Protein AF-A0A847QEZ5-F1 (afdb_monomer_lite)

Foldseek 3Di:
DPPPVVVVVVVVVPPPPPPPPPPVVVVVVVVVVVVVVVVVVVVVVVVVVVVVVVVVVVVVVVVVVVVVVVVVVVVVVVVVVVVVVPLDDDCVPVLNVDPQWDWDPDFDPWPDPDDFFDAPVPPPPQKDWAWDPDPVVCVSRPQWTWIKIARPPPPFTDGPNDTFGIKIFIAGPRRTTFWIWGDDPQWIWIAGPVRIIITGNDVVVVVVVVD

pLDDT: mean 77.07, std 16.19, range [42.28, 95.81]

Radius of gyration: 50.35 Å; chains: 1; bounding box: 87×37×157 Å

Structure (mmCIF, N/CA/C/O backbone):
data_AF-A0A847QEZ5-F1
#
_entry.id   AF-A0A847QEZ5-F1
#
loop_
_atom_site.group_PDB
_atom_site.id
_atom_site.type_symbol
_atom_site.label_atom_id
_atom_site.label_alt_id
_atom_site.label_comp_id
_atom_site.label_asym_id
_atom_site.label_entity_id
_atom_site.label_seq_id
_atom_site.pdbx_PDB_ins_code
_atom_site.Cartn_x
_atom_site.Cartn_y
_atom_site.Cartn_z
_atom_site.occupancy
_atom_site.B_iso_or_equiv
_atom_site.auth_seq_id
_atom_site.auth_comp_id
_atom_site.auth_asym_id
_atom_site.auth_atom_id
_atom_site.pdbx_PDB_model_num
ATOM 1 N N . MET A 1 1 ? 66.831 19.438 -134.507 1.00 51.38 1 MET A N 1
ATOM 2 C CA . MET A 1 1 ? 66.223 19.701 -133.181 1.00 51.38 1 MET A CA 1
ATOM 3 C C . MET A 1 1 ? 64.790 19.147 -133.096 1.00 51.38 1 MET A C 1
ATOM 5 O O . MET A 1 1 ? 63.845 19.908 -132.985 1.00 51.38 1 MET A O 1
ATOM 9 N N . LYS A 1 2 ? 64.599 17.820 -133.202 1.00 50.75 2 LYS A N 1
AT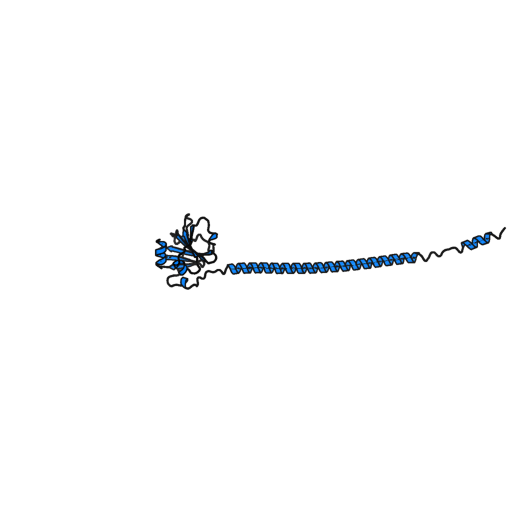OM 10 C CA . LYS A 1 2 ? 63.269 17.162 -133.100 1.00 50.75 2 LYS A CA 1
ATOM 11 C C . LYS A 1 2 ? 63.270 15.888 -132.233 1.00 50.75 2 LYS A C 1
ATOM 13 O O . LYS A 1 2 ? 62.248 15.233 -132.112 1.00 50.75 2 LYS A O 1
ATOM 18 N N . ARG A 1 3 ? 64.406 15.530 -131.614 1.00 48.72 3 ARG A N 1
ATOM 19 C CA . ARG A 1 3 ? 64.573 14.278 -130.846 1.00 48.72 3 ARG A CA 1
ATOM 20 C C . ARG A 1 3 ? 64.611 14.456 -129.321 1.00 48.72 3 ARG A C 1
ATOM 22 O O . ARG A 1 3 ? 64.691 13.467 -128.613 1.00 48.72 3 ARG A O 1
ATOM 29 N N . ILE A 1 4 ? 64.514 15.690 -128.819 1.00 54.16 4 ILE A N 1
ATOM 30 C CA . ILE A 1 4 ? 64.583 15.981 -127.372 1.00 54.16 4 ILE A CA 1
ATOM 31 C C . ILE A 1 4 ? 63.181 16.086 -126.739 1.00 54.16 4 ILE A C 1
ATOM 33 O O . ILE A 1 4 ? 63.020 15.821 -125.557 1.00 54.16 4 ILE A O 1
ATOM 37 N N . ILE A 1 5 ? 62.134 16.360 -127.525 1.00 54.72 5 ILE A N 1
ATOM 38 C CA . ILE A 1 5 ? 60.771 16.571 -126.997 1.00 54.72 5 ILE A CA 1
ATOM 39 C C . ILE A 1 5 ? 60.068 15.246 -126.623 1.00 54.72 5 ILE A C 1
ATOM 41 O O . ILE A 1 5 ? 59.198 15.233 -125.758 1.00 54.72 5 ILE A O 1
ATOM 45 N N . ILE A 1 6 ? 60.480 14.109 -127.195 1.00 54.88 6 ILE A N 1
ATOM 46 C CA . ILE A 1 6 ? 59.836 12.804 -126.939 1.00 54.88 6 ILE A CA 1
ATOM 47 C C . ILE A 1 6 ? 60.233 12.216 -125.570 1.00 54.88 6 ILE A C 1
ATOM 49 O O . ILE A 1 6 ? 59.453 11.484 -124.968 1.00 54.88 6 ILE A O 1
ATOM 53 N N . LEU A 1 7 ? 61.394 12.589 -125.018 1.00 51.81 7 LEU A N 1
ATOM 54 C CA . LEU A 1 7 ? 61.850 12.080 -123.717 1.00 51.81 7 LEU A CA 1
ATOM 55 C C . LEU A 1 7 ? 61.134 12.723 -122.516 1.00 51.81 7 LEU A C 1
ATOM 57 O O . LEU A 1 7 ? 61.033 12.087 -121.470 1.00 51.81 7 LEU A O 1
ATOM 61 N N . CYS A 1 8 ? 60.560 13.921 -122.664 1.00 52.97 8 CYS A N 1
ATOM 62 C CA . CYS A 1 8 ? 59.817 14.564 -121.574 1.00 52.97 8 CYS A CA 1
ATOM 63 C C . CYS A 1 8 ? 58.383 14.030 -121.409 1.00 52.97 8 CYS A C 1
ATOM 65 O O . CYS A 1 8 ? 57.834 14.109 -120.315 1.00 52.97 8 CYS A O 1
ATOM 67 N N . LEU A 1 9 ? 57.778 13.445 -122.451 1.00 52.88 9 LEU A N 1
ATOM 68 C CA . LEU A 1 9 ? 56.413 12.901 -122.375 1.00 52.88 9 LEU A CA 1
ATOM 69 C C . LEU A 1 9 ? 56.355 11.490 -121.766 1.00 52.88 9 LEU A C 1
ATOM 71 O O . LEU A 1 9 ? 55.371 11.150 -121.115 1.00 52.88 9 LEU A O 1
ATOM 75 N N . VAL A 1 10 ? 57.418 10.689 -121.893 1.00 53.69 10 VAL A N 1
ATOM 76 C CA . VAL A 1 10 ? 57.468 9.333 -121.305 1.00 53.69 10 VAL A CA 1
ATOM 77 C C . VAL A 1 10 ? 57.689 9.370 -119.785 1.00 53.69 10 VAL A C 1
ATOM 79 O O . VAL A 1 10 ? 57.247 8.472 -119.073 1.00 53.69 10 VAL A O 1
ATOM 82 N N . MET A 1 11 ? 58.285 10.441 -119.255 1.00 54.19 11 MET A N 1
ATOM 83 C CA . MET A 1 11 ? 58.498 10.612 -117.811 1.00 54.19 11 MET A CA 1
ATOM 84 C C . MET A 1 11 ? 57.249 11.075 -117.041 1.00 54.19 11 MET A C 1
ATOM 86 O O . MET A 1 11 ? 57.225 10.954 -115.821 1.00 54.19 11 MET A O 1
ATOM 90 N N . PHE A 1 12 ? 56.200 11.557 -117.718 1.00 48.72 12 PHE A N 1
ATOM 91 C CA . PHE A 1 12 ? 54.980 12.035 -117.047 1.00 48.72 12 PHE A CA 1
ATOM 92 C C . PHE A 1 12 ? 53.889 10.959 -116.899 1.00 48.72 12 PHE A C 1
ATOM 94 O O . PHE A 1 12 ? 52.960 11.126 -116.117 1.00 48.72 12 PHE A O 1
ATOM 101 N N . VAL A 1 13 ? 53.997 9.832 -117.613 1.00 53.44 13 VAL A N 1
ATOM 102 C CA . VAL A 1 13 ? 53.002 8.738 -117.553 1.00 53.44 13 VAL A CA 1
ATOM 103 C C . VAL A 1 13 ? 53.349 7.688 -116.483 1.00 53.44 13 VAL A C 1
ATOM 105 O O . VAL A 1 13 ? 52.488 6.915 -116.076 1.00 53.44 13 VAL A O 1
ATOM 108 N N . LEU A 1 14 ? 54.580 7.678 -115.960 1.00 50.28 14 LEU A N 1
ATOM 109 C CA . LEU A 1 14 ? 55.032 6.697 -114.957 1.00 50.28 14 LEU A CA 1
ATOM 110 C C . LEU A 1 14 ? 54.970 7.194 -113.502 1.00 50.28 14 LEU A C 1
ATOM 112 O O . LEU A 1 14 ? 55.377 6.478 -112.591 1.00 50.28 14 LEU A O 1
ATOM 116 N N . SER A 1 15 ? 54.435 8.390 -113.263 1.00 49.72 15 SER A N 1
ATOM 117 C CA . SER A 1 15 ? 54.329 9.009 -111.936 1.00 49.72 15 SER A CA 1
ATOM 118 C C . SER A 1 15 ? 52.878 9.251 -111.515 1.00 49.72 15 SER A C 1
ATOM 120 O O . SER A 1 15 ? 52.558 10.270 -110.910 1.00 49.72 15 SER A O 1
ATOM 122 N N . ILE A 1 16 ? 51.989 8.290 -111.788 1.00 50.84 16 ILE A N 1
ATOM 123 C CA . ILE A 1 16 ? 50.714 8.195 -111.069 1.00 50.84 16 ILE A CA 1
ATOM 124 C C . ILE A 1 16 ? 50.962 7.308 -109.841 1.00 50.84 16 ILE A C 1
ATOM 126 O O . ILE A 1 16 ? 50.968 6.082 -109.975 1.00 50.84 16 ILE A O 1
ATOM 130 N N . PRO A 1 17 ? 51.202 7.870 -108.640 1.00 48.47 17 PRO A N 1
ATOM 131 C CA . PRO A 1 17 ? 51.163 7.072 -107.430 1.00 48.47 17 PRO A CA 1
ATOM 132 C C . PRO A 1 17 ? 49.743 6.525 -107.278 1.00 48.47 17 PRO A C 1
ATOM 134 O O . PRO A 1 17 ? 48.759 7.262 -107.272 1.00 48.47 17 PRO A O 1
ATOM 137 N N . SER A 1 18 ? 49.637 5.208 -107.169 1.00 46.53 18 SER A N 1
ATOM 138 C CA . SER A 1 18 ? 48.415 4.498 -106.816 1.00 46.53 18 SER A CA 1
ATOM 139 C C . SER A 1 18 ? 47.942 4.925 -105.419 1.00 46.53 18 SER A C 1
ATOM 141 O O . SER A 1 18 ? 48.342 4.343 -104.408 1.00 46.53 18 SER A O 1
ATOM 143 N N . VAL A 1 19 ? 47.095 5.953 -105.352 1.00 52.25 19 VAL A N 1
ATOM 144 C CA . VAL A 1 19 ? 46.378 6.368 -104.138 1.00 52.25 19 VAL A CA 1
ATOM 145 C C . VAL A 1 19 ? 45.166 5.454 -103.955 1.00 52.25 19 VAL A C 1
ATOM 147 O O . VAL A 1 19 ? 44.047 5.825 -104.271 1.00 52.25 19 VAL A O 1
ATOM 150 N N . THR A 1 20 ? 45.376 4.225 -103.481 1.00 52.81 20 THR A N 1
ATOM 151 C CA . THR A 1 20 ? 44.266 3.348 -103.037 1.00 52.81 20 THR A CA 1
ATOM 152 C C . THR A 1 20 ? 44.607 2.481 -101.820 1.00 52.81 20 THR A C 1
ATOM 154 O O . THR A 1 20 ? 43.900 1.524 -101.518 1.00 52.81 20 THR A O 1
ATOM 157 N N . LYS A 1 21 ? 45.669 2.795 -101.062 1.00 48.72 21 LYS A N 1
ATOM 158 C CA . LYS A 1 21 ? 46.084 1.964 -99.908 1.00 48.72 21 LYS A CA 1
ATOM 159 C C . LYS A 1 21 ? 46.318 2.694 -98.582 1.00 48.72 21 LYS A C 1
ATOM 161 O O . LYS A 1 21 ? 46.847 2.084 -97.659 1.00 48.72 21 LYS A O 1
ATOM 166 N N . ALA A 1 22 ? 45.896 3.953 -98.448 1.00 47.66 22 ALA A N 1
ATOM 167 C CA . ALA A 1 22 ? 46.015 4.693 -97.184 1.00 47.66 22 ALA A CA 1
ATOM 168 C C . ALA A 1 22 ? 44.680 4.880 -96.430 1.00 47.66 22 ALA A C 1
ATOM 170 O O . ALA A 1 22 ? 44.687 4.938 -95.203 1.00 47.66 22 ALA A O 1
ATOM 171 N N . GLU A 1 23 ? 43.529 4.890 -97.113 1.00 46.91 23 GLU A N 1
ATOM 172 C CA . GLU A 1 23 ? 42.223 5.141 -96.466 1.00 46.91 23 GLU A CA 1
ATOM 173 C C . GLU A 1 23 ? 41.649 3.918 -95.729 1.00 46.91 23 GLU A C 1
ATOM 175 O O . GLU A 1 23 ? 40.927 4.065 -94.742 1.00 46.91 23 GLU A O 1
ATOM 180 N N . ASN A 1 24 ? 42.057 2.699 -96.100 1.00 50.38 24 ASN A N 1
ATOM 181 C CA . ASN A 1 24 ? 41.625 1.487 -95.395 1.00 50.38 24 ASN A CA 1
ATOM 182 C C . ASN A 1 24 ? 42.244 1.341 -93.995 1.00 50.38 24 ASN A C 1
ATOM 184 O O . ASN A 1 24 ? 41.719 0.590 -93.189 1.00 50.38 24 ASN A O 1
ATOM 188 N N . ASN A 1 25 ? 43.329 2.039 -93.650 1.00 50.59 25 ASN A N 1
ATOM 189 C CA . ASN A 1 25 ? 43.958 1.872 -92.330 1.00 50.59 25 ASN A CA 1
ATOM 190 C C . ASN A 1 25 ? 43.355 2.808 -91.259 1.00 50.59 25 ASN A C 1
ATOM 192 O O . ASN A 1 25 ? 43.382 2.509 -90.066 1.00 50.59 25 ASN A O 1
ATOM 196 N N . ILE A 1 26 ? 42.760 3.931 -91.678 1.00 53.44 26 ILE A N 1
ATOM 197 C CA . ILE A 1 26 ? 42.129 4.906 -90.772 1.00 53.44 26 ILE A CA 1
ATOM 198 C C . ILE A 1 26 ? 40.730 4.428 -90.358 1.00 53.44 26 ILE A C 1
ATOM 200 O O . ILE A 1 26 ? 40.414 4.448 -89.169 1.00 53.44 26 ILE A O 1
ATOM 204 N N . ASN A 1 27 ? 39.939 3.902 -91.300 1.00 53.62 27 ASN A N 1
ATOM 205 C CA . ASN A 1 27 ? 38.606 3.365 -91.001 1.00 53.62 27 ASN A CA 1
ATOM 206 C C . ASN A 1 27 ? 38.651 2.138 -90.072 1.00 53.62 27 ASN A C 1
ATOM 208 O O . ASN A 1 27 ? 37.830 2.033 -89.164 1.00 53.62 27 ASN A O 1
ATOM 212 N N . TYR A 1 28 ? 39.642 1.249 -90.218 1.00 55.75 28 TYR A N 1
ATOM 213 C CA . TYR A 1 28 ? 39.801 0.106 -89.306 1.00 55.75 28 TYR A CA 1
ATOM 214 C C . TYR A 1 28 ? 40.208 0.535 -87.888 1.00 55.75 28 TYR A C 1
ATOM 216 O O . TYR A 1 28 ? 39.690 -0.013 -86.917 1.00 55.75 28 TYR A O 1
ATOM 224 N N . ARG A 1 29 ? 41.075 1.549 -87.737 1.00 55.09 29 ARG A N 1
ATOM 225 C CA . ARG A 1 29 ? 41.430 2.096 -86.412 1.00 55.09 29 ARG A CA 1
ATOM 226 C C . ARG A 1 29 ? 40.263 2.818 -85.738 1.00 55.09 29 ARG A C 1
ATOM 228 O O . ARG A 1 29 ? 40.103 2.701 -84.528 1.00 55.09 29 ARG A O 1
ATOM 235 N N . GLN A 1 30 ? 39.437 3.539 -86.496 1.00 59.62 30 GLN A N 1
ATOM 236 C CA . GLN A 1 30 ? 38.246 4.196 -85.950 1.00 59.62 30 GLN A CA 1
ATOM 237 C C . GLN A 1 30 ? 37.180 3.182 -85.512 1.00 59.62 30 GLN A C 1
ATOM 239 O O . GLN A 1 30 ? 36.626 3.331 -84.424 1.00 59.62 30 GLN A O 1
ATOM 244 N N . HIS A 1 31 ? 36.952 2.116 -86.287 1.00 59.25 31 HIS A N 1
ATOM 245 C CA . HIS A 1 31 ? 36.050 1.028 -85.893 1.00 59.25 31 HIS A CA 1
ATOM 246 C C . HIS A 1 31 ? 36.551 0.244 -84.670 1.00 59.25 31 HIS A C 1
ATOM 248 O O . HIS A 1 31 ? 35.754 -0.037 -83.777 1.00 59.25 31 HIS A O 1
ATOM 254 N N . ALA A 1 32 ? 37.854 -0.052 -84.585 1.00 60.38 32 ALA A N 1
ATOM 255 C CA . ALA A 1 32 ? 38.439 -0.714 -83.416 1.00 60.38 32 ALA A CA 1
ATOM 256 C C . ALA A 1 32 ? 38.274 0.130 -82.137 1.00 60.38 32 ALA A C 1
ATOM 258 O O . ALA A 1 32 ? 37.771 -0.365 -81.134 1.00 60.38 32 ALA A O 1
ATOM 259 N N . ASN A 1 33 ? 38.564 1.435 -82.203 1.00 63.91 33 ASN A N 1
ATOM 260 C CA . ASN A 1 33 ? 38.392 2.347 -81.065 1.00 63.91 33 ASN A CA 1
ATOM 261 C C . ASN A 1 33 ? 36.921 2.506 -80.633 1.00 63.91 33 ASN A C 1
ATOM 263 O O . ASN A 1 33 ? 36.636 2.671 -79.447 1.00 63.91 33 ASN A O 1
ATOM 267 N N . LEU A 1 34 ? 35.973 2.475 -81.576 1.00 64.62 34 LEU A N 1
ATOM 268 C CA . LEU A 1 34 ? 34.538 2.512 -81.268 1.00 64.62 34 LEU A CA 1
ATOM 269 C C . LEU A 1 34 ? 34.079 1.236 -80.553 1.00 64.62 34 LEU A C 1
ATOM 271 O O . LEU A 1 34 ? 33.287 1.314 -79.615 1.00 64.62 34 LEU A O 1
ATOM 275 N N . GLN A 1 35 ? 34.598 0.080 -80.963 1.00 67.19 35 GLN A N 1
ATOM 276 C CA . GLN A 1 35 ? 34.265 -1.204 -80.356 1.00 67.19 35 GLN A CA 1
ATOM 277 C C . GLN A 1 35 ? 34.884 -1.358 -78.961 1.00 67.19 35 GLN A C 1
ATOM 279 O O . GLN A 1 35 ? 34.204 -1.806 -78.040 1.00 67.19 35 GLN A O 1
ATOM 284 N N . ASP A 1 36 ? 36.115 -0.887 -78.763 1.00 71.44 36 ASP A N 1
ATOM 285 C CA . ASP A 1 36 ? 36.757 -0.861 -77.445 1.00 71.44 36 ASP A CA 1
ATOM 286 C C . ASP A 1 36 ? 36.043 0.093 -76.476 1.00 71.44 36 ASP A C 1
ATOM 288 O O . ASP A 1 36 ? 35.804 -0.264 -75.322 1.00 71.44 36 ASP A O 1
ATOM 292 N N . ASN A 1 37 ? 35.607 1.267 -76.950 1.00 72.50 37 ASN A N 1
ATOM 293 C CA . ASN A 1 37 ? 34.795 2.193 -76.152 1.00 72.50 37 ASN A CA 1
ATOM 294 C C . ASN A 1 37 ? 33.428 1.602 -75.780 1.00 72.50 37 ASN A C 1
ATOM 296 O O . ASN A 1 37 ? 32.949 1.820 -74.666 1.00 72.50 37 ASN A O 1
ATOM 300 N N . TYR A 1 38 ? 32.802 0.846 -76.686 1.00 73.31 38 TYR A N 1
ATOM 301 C CA . TYR A 1 38 ? 31.548 0.149 -76.405 1.00 73.31 38 TYR A CA 1
ATOM 302 C C . TYR A 1 38 ? 31.737 -0.938 -75.338 1.00 73.31 38 TYR A C 1
ATOM 304 O O . TYR A 1 38 ? 30.991 -0.977 -74.360 1.00 73.31 38 TYR A O 1
ATOM 312 N N . ASN A 1 39 ? 32.791 -1.747 -75.464 1.00 76.69 39 ASN A N 1
ATOM 313 C CA . ASN A 1 39 ? 33.126 -2.792 -74.498 1.00 76.69 39 ASN A CA 1
ATOM 314 C C . ASN A 1 39 ? 33.456 -2.210 -73.110 1.00 76.69 39 ASN A C 1
ATOM 316 O O . ASN A 1 39 ? 33.010 -2.749 -72.095 1.00 76.69 39 ASN A O 1
ATOM 320 N N . LEU A 1 40 ? 34.181 -1.083 -73.044 1.00 76.38 40 LEU A N 1
ATOM 321 C CA . LEU A 1 40 ? 34.438 -0.374 -71.783 1.00 76.38 40 LEU A CA 1
ATOM 322 C C . LEU A 1 40 ? 33.144 0.153 -71.148 1.00 76.38 40 LEU A C 1
ATOM 324 O O . LEU A 1 40 ? 32.967 0.063 -69.932 1.00 76.38 40 LEU A O 1
ATOM 328 N N . ALA A 1 41 ? 32.234 0.701 -71.958 1.00 75.12 41 ALA A N 1
ATOM 329 C CA . ALA A 1 41 ? 30.958 1.219 -71.476 1.00 75.12 41 ALA A CA 1
ATOM 330 C C . ALA A 1 41 ? 30.048 0.101 -70.936 1.00 75.12 41 ALA A C 1
ATOM 332 O O . ALA A 1 41 ? 29.386 0.293 -69.914 1.00 75.12 41 ALA A O 1
ATOM 333 N N . GLU A 1 42 ? 30.034 -1.075 -71.571 1.00 77.56 42 GLU A N 1
ATOM 334 C CA . GLU A 1 42 ? 29.310 -2.245 -71.059 1.00 77.56 42 GLU A CA 1
ATOM 335 C C . GLU A 1 42 ? 29.913 -2.782 -69.758 1.00 77.56 42 GLU A C 1
ATOM 337 O O . GLU A 1 42 ? 29.173 -3.068 -68.814 1.00 77.56 42 GLU A O 1
ATOM 342 N N . GLN A 1 43 ? 31.244 -2.854 -69.655 1.00 78.62 43 GLN A N 1
ATOM 343 C CA . GLN A 1 43 ? 31.911 -3.254 -68.413 1.00 78.62 43 GLN A CA 1
ATOM 344 C C . GLN A 1 43 ? 31.605 -2.284 -67.264 1.00 78.62 43 GLN A C 1
ATOM 346 O O . GLN A 1 43 ? 31.268 -2.725 -66.163 1.00 78.62 43 GLN A O 1
ATOM 351 N N . ALA A 1 44 ? 31.640 -0.974 -67.526 1.00 80.56 44 ALA A N 1
ATOM 352 C CA . ALA A 1 44 ? 31.301 0.048 -66.538 1.00 80.56 44 ALA A CA 1
ATOM 353 C C . ALA A 1 44 ? 29.838 -0.058 -66.071 1.00 80.56 44 ALA A C 1
ATOM 355 O O . ALA A 1 44 ? 29.567 0.035 -64.872 1.00 80.56 44 ALA A O 1
ATOM 356 N N . ARG A 1 45 ? 28.894 -0.320 -66.988 1.00 82.06 45 ARG A N 1
ATOM 357 C CA . ARG A 1 45 ? 27.481 -0.556 -66.641 1.00 82.06 45 ARG A CA 1
ATOM 358 C C . ARG A 1 45 ? 27.300 -1.816 -65.802 1.00 82.06 45 ARG A C 1
ATOM 360 O O . ARG A 1 45 ? 26.625 -1.762 -64.778 1.00 82.06 45 ARG A O 1
ATOM 367 N N . GLY A 1 46 ? 27.944 -2.920 -66.180 1.00 85.25 46 GLY A N 1
ATOM 368 C CA . GLY A 1 46 ? 27.886 -4.168 -65.419 1.00 85.25 46 GLY A CA 1
ATOM 369 C C . GLY A 1 46 ? 28.455 -4.023 -64.005 1.00 85.25 46 GLY A C 1
ATOM 370 O O . GLY A 1 46 ? 27.922 -4.595 -63.054 1.00 85.25 46 GLY A O 1
ATOM 371 N N . GLN A 1 47 ? 29.507 -3.220 -63.837 1.00 82.94 47 GLN A N 1
ATOM 372 C CA . GLN A 1 47 ? 30.078 -2.922 -62.525 1.00 82.94 47 GLN A CA 1
ATOM 373 C C . GLN A 1 47 ? 29.150 -2.027 -61.691 1.00 82.94 47 GLN A C 1
ATOM 375 O O . GLN A 1 47 ? 28.892 -2.328 -60.527 1.00 82.94 47 GLN A O 1
ATOM 380 N N . GLN A 1 48 ? 28.550 -1.007 -62.306 1.00 85.56 48 GLN A N 1
ATOM 381 C CA . GLN A 1 48 ? 27.574 -0.134 -61.652 1.00 85.56 48 GLN A CA 1
ATOM 382 C C . GLN A 1 48 ? 26.308 -0.889 -61.206 1.00 85.56 48 GLN A C 1
ATOM 384 O O . GLN A 1 48 ? 25.770 -0.620 -60.129 1.00 85.56 48 GLN A O 1
ATOM 389 N N . GLU A 1 49 ? 25.833 -1.855 -61.995 1.00 85.94 49 GLU A N 1
ATOM 390 C CA . GLU A 1 49 ? 24.702 -2.710 -61.619 1.00 85.94 49 GLU A CA 1
ATOM 391 C C . GLU A 1 49 ? 25.035 -3.629 -60.441 1.00 85.94 49 GLU A C 1
ATOM 393 O O . GLU A 1 49 ? 24.218 -3.772 -59.528 1.00 85.94 49 GLU A O 1
ATOM 398 N N . ARG A 1 50 ? 26.242 -4.209 -60.410 1.00 84.81 50 ARG A N 1
ATOM 399 C CA . ARG A 1 50 ? 26.707 -5.023 -59.273 1.00 84.81 50 ARG A CA 1
ATOM 400 C C . ARG A 1 50 ? 26.799 -4.197 -57.994 1.00 84.81 50 ARG A C 1
ATOM 402 O O . ARG A 1 50 ? 26.294 -4.632 -56.959 1.00 84.81 50 ARG A O 1
ATOM 409 N N . ASP A 1 51 ? 27.347 -2.988 -58.078 1.00 86.50 51 ASP A N 1
ATOM 410 C CA . ASP A 1 51 ? 27.441 -2.072 -56.939 1.00 86.50 51 ASP A CA 1
ATOM 411 C C . ASP A 1 51 ? 26.054 -1.670 -56.424 1.00 86.50 51 ASP A C 1
ATOM 413 O O . ASP A 1 51 ? 25.817 -1.619 -55.213 1.00 86.50 51 ASP A O 1
ATOM 417 N N . LYS A 1 52 ? 25.099 -1.433 -57.333 1.00 89.56 52 LYS A N 1
ATOM 418 C CA . LYS A 1 52 ? 23.708 -1.140 -56.971 1.00 89.56 52 LYS A CA 1
ATOM 419 C C . LYS A 1 52 ? 23.055 -2.324 -56.253 1.00 89.56 52 LYS A C 1
ATOM 421 O O . LYS A 1 52 ? 22.472 -2.136 -55.185 1.00 89.56 52 LYS A O 1
ATOM 426 N N . GLN A 1 53 ? 23.211 -3.541 -56.774 1.00 89.44 53 GLN A N 1
ATOM 427 C CA . GLN A 1 53 ? 22.676 -4.748 -56.137 1.00 89.44 53 GLN A CA 1
ATOM 428 C C . GLN A 1 53 ? 23.298 -5.004 -54.758 1.00 89.44 53 GLN A C 1
ATOM 430 O O . GLN A 1 53 ? 22.603 -5.433 -53.834 1.00 89.44 53 GLN A O 1
ATOM 435 N N . GLN A 1 54 ? 24.594 -4.731 -54.591 1.00 88.06 54 GLN A N 1
ATOM 436 C CA . GLN A 1 54 ? 25.269 -4.881 -53.305 1.00 88.06 54 GLN A CA 1
ATOM 437 C C . GLN A 1 54 ? 24.744 -3.872 -52.276 1.00 88.06 54 GLN A C 1
ATOM 439 O O . GLN A 1 54 ? 24.452 -4.257 -51.142 1.00 88.06 54 GLN A O 1
ATOM 444 N N . ARG A 1 55 ? 24.536 -2.610 -52.674 1.00 86.25 55 ARG A N 1
ATOM 445 C CA . ARG A 1 55 ? 23.932 -1.582 -51.807 1.00 86.25 55 ARG A CA 1
ATOM 446 C C . ARG A 1 55 ? 22.508 -1.945 -51.386 1.00 86.25 55 ARG A C 1
ATOM 448 O O . ARG A 1 55 ? 22.183 -1.844 -50.209 1.00 86.25 55 ARG A O 1
ATOM 455 N N . GLU A 1 56 ? 21.685 -2.439 -52.308 1.00 88.75 56 GLU A N 1
ATOM 456 C CA . GLU A 1 56 ? 20.311 -2.869 -52.004 1.00 88.75 56 GLU A CA 1
ATOM 457 C C . GLU A 1 56 ? 20.248 -4.079 -51.057 1.00 88.75 56 GLU A C 1
ATOM 459 O O . GLU A 1 56 ? 19.285 -4.228 -50.301 1.00 88.75 56 GLU A O 1
ATOM 464 N N . ARG A 1 57 ? 21.252 -4.967 -51.079 1.00 89.19 57 ARG A N 1
ATOM 465 C CA . ARG A 1 57 ? 21.355 -6.066 -50.103 1.00 89.19 57 ARG A CA 1
ATOM 466 C C . ARG A 1 57 ? 21.693 -5.544 -48.708 1.00 89.19 57 ARG A C 1
ATOM 468 O O . ARG A 1 57 ? 20.997 -5.888 -47.761 1.00 89.19 57 ARG A O 1
ATOM 475 N N . VAL A 1 58 ? 22.697 -4.673 -48.599 1.00 89.62 58 VAL A N 1
ATOM 476 C CA . VAL A 1 58 ? 23.109 -4.083 -47.313 1.00 89.62 58 VAL A CA 1
ATOM 477 C C . VAL A 1 58 ? 21.973 -3.275 -46.682 1.00 89.62 58 VAL A C 1
ATOM 479 O O . VAL A 1 58 ? 21.738 -3.380 -45.479 1.00 89.62 58 VAL A O 1
ATOM 482 N N . GLU A 1 59 ? 21.231 -2.514 -47.487 1.00 88.06 59 GLU A N 1
ATOM 483 C CA . GLU A 1 59 ? 20.112 -1.709 -46.994 1.00 88.06 59 GLU A CA 1
ATOM 484 C C . GLU A 1 59 ? 18.961 -2.583 -46.471 1.00 88.06 59 GLU A C 1
ATOM 486 O O . GLU A 1 59 ? 18.400 -2.305 -45.410 1.00 88.06 59 GLU A O 1
ATOM 491 N N . ARG A 1 60 ? 18.645 -3.690 -47.160 1.00 85.81 60 ARG A N 1
ATOM 492 C CA . ARG A 1 60 ? 17.641 -4.656 -46.683 1.00 85.81 60 ARG A CA 1
ATOM 493 C C . ARG A 1 60 ? 18.050 -5.312 -45.369 1.00 85.81 60 ARG A C 1
ATOM 495 O O . ARG A 1 60 ? 17.233 -5.376 -44.451 1.00 85.81 60 ARG A O 1
ATOM 502 N N . ASP A 1 61 ? 19.307 -5.733 -45.251 1.00 86.31 61 ASP A N 1
ATOM 503 C CA . ASP A 1 61 ? 19.82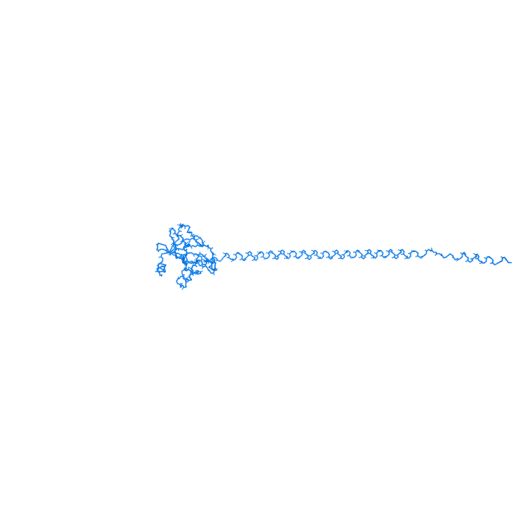3 -6.338 -44.020 1.00 86.31 61 ASP A CA 1
ATOM 504 C C . ASP A 1 61 ? 19.786 -5.347 -42.849 1.00 86.31 61 ASP A C 1
ATOM 506 O O . ASP A 1 61 ? 19.440 -5.717 -41.723 1.00 86.31 61 ASP A O 1
ATOM 510 N N . LYS A 1 62 ? 20.091 -4.070 -43.109 1.00 90.31 62 LYS A N 1
ATOM 511 C CA . LYS A 1 62 ? 19.997 -3.002 -42.109 1.00 90.31 62 LYS A CA 1
ATOM 512 C C . LYS A 1 62 ? 18.556 -2.799 -41.638 1.00 90.31 62 LYS A C 1
ATOM 514 O O . LYS A 1 62 ? 18.309 -2.825 -40.434 1.00 90.31 62 LYS A O 1
ATOM 519 N N . GLN A 1 63 ? 17.600 -2.686 -42.561 1.00 88.19 63 GLN A N 1
ATOM 520 C CA . GLN A 1 63 ? 16.183 -2.527 -42.215 1.00 88.19 63 GLN A CA 1
ATOM 521 C C . GLN A 1 63 ? 15.636 -3.726 -41.433 1.00 88.19 63 GLN A C 1
ATOM 523 O O . GLN A 1 63 ? 14.834 -3.559 -40.513 1.00 88.19 63 GLN A O 1
ATOM 528 N N . GLN A 1 64 ? 16.073 -4.942 -41.766 1.00 85.44 64 GLN A N 1
ATOM 529 C CA . GLN A 1 64 ? 15.663 -6.137 -41.036 1.00 85.44 64 GLN A CA 1
ATOM 530 C C . GLN A 1 64 ? 16.234 -6.158 -39.612 1.00 85.44 64 GLN A C 1
ATOM 532 O O . GLN A 1 64 ? 15.507 -6.489 -38.674 1.00 85.44 64 GLN A O 1
ATOM 537 N N . ARG A 1 65 ? 17.497 -5.751 -39.421 1.00 84.56 65 ARG A N 1
ATOM 538 C CA . ARG A 1 65 ? 18.094 -5.608 -38.083 1.00 84.56 65 ARG A CA 1
ATOM 539 C C . ARG A 1 65 ? 17.371 -4.560 -37.242 1.00 84.56 65 ARG A C 1
ATOM 541 O O . ARG A 1 65 ? 17.046 -4.851 -36.096 1.00 84.56 65 ARG A O 1
ATOM 548 N N . GLU A 1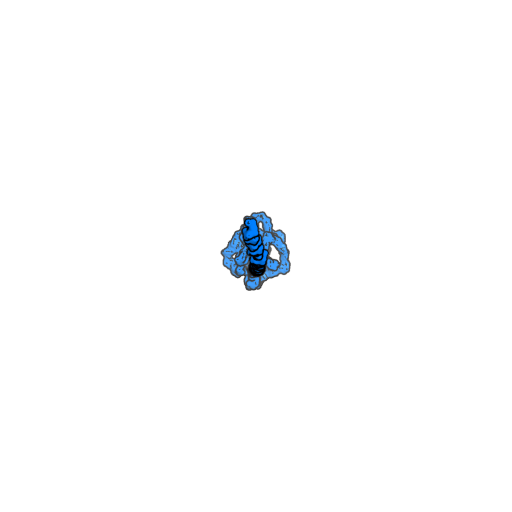 66 ? 17.052 -3.402 -37.816 1.00 84.94 66 GLU A N 1
ATOM 549 C CA . GLU A 1 66 ? 16.326 -2.335 -37.114 1.00 84.94 66 GLU A CA 1
ATOM 550 C C . GLU A 1 66 ? 14.920 -2.773 -36.674 1.00 84.94 66 GLU A C 1
ATOM 552 O O . GLU A 1 66 ? 14.495 -2.438 -35.568 1.00 84.94 66 GLU A O 1
ATOM 557 N N . ARG A 1 67 ? 14.205 -3.564 -37.490 1.00 78.31 67 ARG A N 1
ATOM 558 C CA . ARG A 1 67 ? 12.908 -4.145 -37.093 1.00 78.31 67 ARG A CA 1
ATOM 559 C C . ARG A 1 67 ? 13.052 -5.099 -35.910 1.00 78.31 67 ARG A C 1
ATOM 561 O O . ARG A 1 67 ? 12.360 -4.936 -34.915 1.00 78.31 67 ARG A O 1
ATOM 568 N N . VAL A 1 68 ? 13.998 -6.039 -35.979 1.00 83.31 68 VAL A N 1
ATOM 569 C CA . VAL A 1 68 ? 14.237 -7.006 -34.892 1.00 83.31 68 VAL A CA 1
ATOM 570 C C . VAL A 1 68 ? 14.675 -6.307 -33.601 1.00 83.31 68 VAL A C 1
ATOM 572 O O . VAL A 1 68 ? 14.315 -6.733 -32.505 1.00 83.31 68 VAL A O 1
ATOM 575 N N . GLU A 1 69 ? 15.461 -5.237 -33.706 1.00 75.81 69 GLU A N 1
ATOM 576 C CA . GLU A 1 69 ? 15.911 -4.462 -32.551 1.00 75.81 69 GLU A CA 1
ATOM 577 C C . GLU A 1 69 ? 14.778 -3.638 -31.927 1.00 75.81 69 GLU A C 1
ATOM 579 O O . GLU A 1 69 ? 14.669 -3.598 -30.699 1.00 75.81 69 GLU A O 1
ATOM 584 N N . ARG A 1 70 ? 13.880 -3.076 -32.749 1.00 74.38 70 ARG A N 1
ATOM 585 C CA . ARG A 1 70 ? 12.643 -2.431 -32.287 1.00 74.38 70 ARG A CA 1
ATOM 586 C C . ARG A 1 70 ? 11.739 -3.420 -31.553 1.00 74.38 70 ARG A C 1
ATOM 588 O O . ARG A 1 70 ? 11.363 -3.144 -30.417 1.00 74.38 70 ARG A O 1
ATOM 595 N N . ASP A 1 71 ? 11.496 -4.593 -32.134 1.00 70.75 71 ASP A N 1
ATOM 596 C CA . ASP A 1 71 ? 10.663 -5.636 -31.522 1.00 70.75 71 ASP A CA 1
ATOM 597 C C . ASP A 1 71 ? 11.264 -6.123 -30.188 1.00 70.75 71 ASP A C 1
ATOM 599 O O . ASP A 1 71 ? 10.555 -6.316 -29.197 1.00 70.75 71 ASP A O 1
ATOM 603 N N . ARG A 1 72 ? 12.599 -6.257 -30.111 1.00 69.69 72 ARG A N 1
ATOM 604 C CA . ARG A 1 72 ? 13.305 -6.575 -28.856 1.00 69.69 72 ARG A CA 1
ATOM 605 C C . ARG A 1 72 ? 13.170 -5.471 -27.812 1.00 69.69 72 ARG A C 1
ATOM 607 O O . ARG A 1 72 ? 13.048 -5.780 -26.625 1.00 69.69 72 ARG A O 1
ATOM 614 N N . HIS A 1 73 ? 13.231 -4.205 -28.217 1.00 64.31 73 HIS A N 1
ATOM 615 C CA . HIS A 1 73 ? 13.023 -3.081 -27.308 1.00 64.31 73 HIS A CA 1
ATOM 616 C C . HIS A 1 73 ? 11.586 -3.063 -26.775 1.00 64.31 73 HIS A C 1
ATOM 618 O O . HIS A 1 73 ? 11.395 -2.959 -25.563 1.00 64.31 73 HIS A O 1
ATOM 624 N N . GLU A 1 74 ? 10.588 -3.250 -27.638 1.00 59.47 74 GLU A N 1
ATOM 625 C CA . GLU A 1 74 ? 9.174 -3.296 -27.251 1.00 59.47 74 GLU A CA 1
ATOM 626 C C . GLU A 1 74 ? 8.873 -4.462 -26.296 1.00 59.47 74 GLU A C 1
ATOM 628 O O . GLU A 1 74 ? 8.263 -4.243 -25.244 1.00 59.47 74 GLU A O 1
ATOM 633 N N . GLN A 1 75 ? 9.399 -5.663 -26.573 1.00 56.34 75 GLN A N 1
ATOM 634 C CA . GLN A 1 75 ? 9.286 -6.811 -25.663 1.00 56.34 75 GLN A CA 1
ATOM 635 C C . GLN A 1 75 ? 9.933 -6.547 -24.300 1.00 56.34 75 GLN A C 1
ATOM 637 O O . GLN A 1 75 ? 9.342 -6.863 -23.269 1.00 56.34 75 GLN A O 1
ATOM 642 N N . ARG A 1 76 ? 11.124 -5.934 -24.257 1.00 54.62 76 ARG A N 1
ATOM 643 C CA . ARG A 1 76 ? 11.788 -5.578 -22.988 1.00 54.62 76 ARG A CA 1
ATOM 644 C C . ARG A 1 76 ? 11.004 -4.541 -22.188 1.00 54.62 76 ARG A C 1
ATOM 646 O O . ARG A 1 76 ? 11.014 -4.595 -20.958 1.00 54.62 76 ARG A O 1
ATOM 653 N N . HIS A 1 77 ? 10.335 -3.609 -22.863 1.00 48.72 77 HIS A N 1
ATOM 654 C CA . HIS A 1 77 ? 9.458 -2.646 -22.208 1.00 48.72 77 HIS A CA 1
ATOM 655 C C . HIS A 1 77 ? 8.206 -3.319 -21.639 1.00 48.72 77 HIS A C 1
ATOM 657 O O . HIS A 1 77 ? 7.889 -3.068 -20.480 1.00 48.72 77 HIS A O 1
ATOM 663 N N . HIS A 1 78 ? 7.564 -4.231 -22.374 1.00 45.84 78 HIS A N 1
ATOM 664 C CA . HIS A 1 78 ? 6.387 -4.956 -21.878 1.00 45.84 78 HIS A CA 1
ATOM 665 C C . HIS A 1 78 ? 6.734 -5.854 -20.680 1.00 45.84 78 HIS A C 1
ATOM 667 O O . HIS A 1 78 ? 6.092 -5.774 -19.637 1.00 45.84 78 HIS A O 1
ATOM 673 N N . GLN A 1 79 ? 7.853 -6.582 -20.738 1.00 46.81 79 GLN A N 1
ATOM 674 C CA . GLN A 1 79 ? 8.290 -7.451 -19.636 1.00 46.81 79 GLN A CA 1
ATOM 675 C C . GLN A 1 79 ? 8.658 -6.690 -18.347 1.00 46.81 79 GLN A C 1
ATOM 677 O O . GLN A 1 79 ? 8.596 -7.251 -17.252 1.00 46.81 79 GLN A O 1
ATOM 682 N N . ARG A 1 80 ? 9.053 -5.412 -18.453 1.00 45.41 80 ARG A N 1
ATOM 683 C CA . ARG A 1 80 ? 9.296 -4.532 -17.294 1.00 45.41 80 ARG A CA 1
ATOM 684 C C . ARG A 1 80 ? 8.017 -3.939 -16.708 1.00 45.41 80 ARG A C 1
ATOM 686 O O . ARG A 1 80 ? 8.026 -3.596 -15.528 1.00 45.41 80 ARG A O 1
ATOM 693 N N . VAL A 1 81 ? 6.970 -3.775 -17.512 1.00 46.53 81 VAL A N 1
ATOM 694 C CA . VAL A 1 81 ? 5.681 -3.242 -17.053 1.00 46.53 81 VAL A CA 1
ATOM 695 C C . VAL A 1 81 ? 4.889 -4.333 -16.335 1.00 46.53 81 VAL A C 1
ATOM 697 O O . VAL A 1 81 ? 4.376 -4.069 -15.252 1.00 46.53 81 VAL A O 1
ATOM 700 N N . ASP A 1 82 ? 4.908 -5.569 -16.839 1.00 42.31 82 ASP A N 1
ATOM 701 C CA . ASP A 1 82 ? 4.177 -6.677 -16.209 1.00 42.31 82 ASP A CA 1
ATOM 702 C C . ASP A 1 82 ? 4.811 -7.111 -14.876 1.00 42.31 82 ASP A C 1
ATOM 704 O O . ASP A 1 82 ? 4.119 -7.231 -13.870 1.00 42.31 82 ASP A O 1
ATOM 708 N N . ARG A 1 83 ? 6.149 -7.181 -14.785 1.00 42.28 83 ARG A N 1
ATOM 709 C CA . ARG A 1 83 ? 6.842 -7.491 -13.514 1.00 42.28 83 ARG A CA 1
ATOM 710 C C . ARG A 1 83 ? 6.700 -6.427 -12.420 1.00 42.28 83 ARG A C 1
ATOM 712 O O . ARG A 1 83 ? 7.075 -6.691 -11.283 1.00 42.28 83 ARG A O 1
ATOM 719 N N . ARG A 1 84 ? 6.222 -5.220 -12.743 1.00 46.78 84 ARG A N 1
ATOM 720 C CA . ARG A 1 84 ? 5.935 -4.179 -11.741 1.00 46.78 84 ARG A CA 1
ATOM 721 C C . ARG A 1 84 ? 4.540 -4.304 -11.136 1.00 46.78 84 ARG A C 1
ATOM 723 O O . ARG A 1 84 ? 4.285 -3.639 -10.144 1.00 46.78 84 ARG A O 1
ATOM 730 N N . ARG A 1 85 ? 3.656 -5.123 -11.712 1.00 48.00 85 ARG A N 1
ATOM 731 C CA . ARG A 1 85 ? 2.283 -5.293 -11.222 1.00 48.00 85 ARG A CA 1
ATOM 732 C C . ARG A 1 85 ? 2.111 -6.485 -10.283 1.00 48.00 85 ARG A C 1
ATOM 734 O O . ARG A 1 85 ? 1.151 -6.512 -9.530 1.00 48.00 85 ARG A O 1
ATOM 741 N N . ASP A 1 86 ? 3.077 -7.401 -10.269 1.00 46.28 86 ASP A N 1
ATOM 742 C CA . ASP A 1 86 ? 3.076 -8.585 -9.400 1.00 46.28 86 ASP A CA 1
ATOM 743 C C . ASP A 1 86 ? 3.688 -8.324 -8.009 1.00 46.28 86 ASP A C 1
ATOM 745 O O . ASP A 1 86 ? 3.898 -9.255 -7.237 1.00 46.28 86 ASP A O 1
ATOM 749 N N . GLY A 1 87 ? 3.951 -7.059 -7.654 1.00 50.00 87 GLY A N 1
ATOM 750 C CA . GLY A 1 87 ? 4.368 -6.627 -6.313 1.00 50.00 87 GLY A CA 1
ATOM 751 C C . GLY A 1 87 ? 3.236 -6.659 -5.280 1.00 50.00 87 GLY A C 1
ATOM 752 O O . GLY A 1 87 ? 3.176 -5.800 -4.403 1.00 50.00 87 GLY A O 1
ATOM 753 N N . HIS A 1 88 ? 2.315 -7.615 -5.416 1.00 59.84 88 HIS A N 1
ATOM 754 C CA . HIS A 1 88 ? 1.214 -7.823 -4.492 1.00 59.84 88 HIS A CA 1
ATOM 755 C C . HIS A 1 88 ? 1.790 -8.205 -3.125 1.00 59.84 88 HIS A C 1
ATOM 757 O O . HIS A 1 88 ? 2.376 -9.270 -2.941 1.00 59.84 88 HIS A O 1
ATOM 763 N N . HIS A 1 89 ? 1.623 -7.312 -2.157 1.00 73.00 89 HIS A N 1
ATOM 764 C CA . HIS A 1 89 ? 1.591 -7.653 -0.740 1.00 73.00 89 HIS A CA 1
ATOM 765 C C . HIS A 1 89 ? 0.711 -8.889 -0.539 1.00 73.00 89 HIS A C 1
ATOM 767 O O . HIS A 1 89 ? -0.385 -9.007 -1.091 1.00 73.00 89 HIS A O 1
ATOM 773 N N . ASP A 1 90 ? 1.218 -9.837 0.240 1.00 82.38 90 ASP A N 1
ATOM 774 C CA . ASP A 1 90 ? 0.569 -11.128 0.394 1.00 82.38 90 ASP A CA 1
ATOM 775 C C . ASP A 1 90 ? -0.487 -11.092 1.508 1.00 82.38 90 ASP A C 1
ATOM 777 O O . ASP A 1 90 ? -0.214 -11.366 2.680 1.00 82.38 90 ASP A O 1
ATOM 781 N N . TRP A 1 91 ? -1.731 -10.797 1.129 1.00 87.94 91 TRP A N 1
ATOM 782 C CA . TRP A 1 91 ? -2.878 -10.902 2.034 1.00 87.94 91 TRP A CA 1
ATOM 783 C C . TRP A 1 91 ? -3.182 -12.338 2.488 1.00 87.94 91 TRP A C 1
ATOM 785 O O . TRP A 1 91 ? -3.968 -12.520 3.420 1.00 87.94 91 TRP A O 1
ATOM 795 N N . SER A 1 92 ? -2.578 -13.364 1.876 1.00 86.31 92 SER A N 1
ATOM 796 C CA . SER A 1 92 ? -2.766 -14.760 2.285 1.00 86.31 92 SER A CA 1
ATOM 797 C C . SER A 1 92 ? -1.994 -15.123 3.559 1.00 86.31 92 SER A C 1
ATOM 799 O O . SER A 1 92 ? -2.259 -16.175 4.153 1.00 86.31 92 SER A O 1
ATOM 801 N N . HIS A 1 93 ? -1.106 -14.240 4.041 1.00 86.00 93 HIS A N 1
ATOM 802 C CA . HIS A 1 93 ? -0.333 -14.486 5.252 1.00 86.00 93 HIS A CA 1
ATOM 803 C C . HIS A 1 93 ? -1.254 -14.850 6.442 1.00 86.00 93 HIS A C 1
ATOM 805 O O . HIS A 1 93 ? -2.212 -14.125 6.735 1.00 86.00 93 HIS A O 1
ATOM 811 N N . PRO A 1 94 ? -0.971 -15.928 7.208 1.00 86.62 94 PRO A N 1
ATOM 812 C CA . PRO A 1 94 ? -1.869 -16.422 8.260 1.00 86.62 94 PRO A CA 1
ATOM 813 C C . PRO A 1 94 ? -2.245 -15.392 9.336 1.00 86.62 94 PRO A C 1
ATOM 815 O O . PRO A 1 94 ? -3.307 -15.496 9.946 1.00 86.62 94 PRO A O 1
ATOM 818 N N . LYS A 1 95 ? -1.393 -14.384 9.567 1.00 85.94 95 LYS A N 1
ATOM 819 C CA . LYS A 1 95 ? -1.658 -13.262 10.492 1.00 85.94 95 LYS A CA 1
ATOM 820 C C . LYS A 1 95 ? -2.866 -12.408 10.078 1.00 85.94 95 LYS A C 1
ATOM 822 O O . LYS A 1 95 ? -3.551 -11.890 10.957 1.00 85.94 95 LYS A O 1
ATOM 827 N N . TYR A 1 96 ? -3.163 -12.313 8.783 1.00 84.19 96 TYR A N 1
ATOM 828 C CA . TYR A 1 96 ? -4.328 -11.588 8.263 1.00 84.19 96 TYR A CA 1
ATOM 829 C C . TYR A 1 96 ? -5.612 -12.420 8.293 1.00 84.19 96 TYR A C 1
ATOM 831 O O . TYR A 1 96 ? -6.705 -11.867 8.316 1.00 84.19 96 TYR A O 1
ATOM 839 N N . ASN A 1 97 ? -5.485 -13.745 8.381 1.00 80.38 97 ASN A N 1
ATOM 840 C CA . ASN A 1 97 ? -6.602 -14.694 8.392 1.00 80.38 97 ASN A CA 1
ATOM 841 C C . ASN A 1 97 ? -6.966 -15.182 9.808 1.00 80.38 97 ASN A C 1
ATOM 843 O O . ASN A 1 97 ? -7.616 -16.214 9.984 1.00 80.38 97 ASN A O 1
ATOM 847 N N . GLN A 1 98 ? -6.515 -14.476 10.849 1.00 79.38 98 GLN A N 1
ATOM 848 C CA . GLN A 1 98 ? -6.790 -14.849 12.237 1.00 79.38 98 GLN A CA 1
ATOM 849 C C . GLN A 1 98 ? -8.249 -14.600 12.632 1.00 79.38 98 GLN A C 1
ATOM 851 O O . GLN A 1 98 ? -8.880 -13.664 12.160 1.00 79.38 98 GLN A O 1
ATOM 856 N N . LYS A 1 99 ? -8.746 -15.366 13.616 1.00 76.69 99 LYS A N 1
ATOM 857 C CA . LYS A 1 99 ? -10.119 -15.269 14.162 1.00 76.69 99 LYS A CA 1
ATOM 858 C C . LYS A 1 99 ? -10.518 -13.877 14.678 1.00 76.69 99 LYS A C 1
ATOM 860 O O . LYS A 1 99 ? -11.703 -13.625 14.884 1.00 76.69 99 LYS A O 1
ATOM 865 N N . HIS A 1 100 ? -9.544 -13.010 14.946 1.00 82.81 100 HIS A N 1
ATOM 866 C CA . HIS A 1 100 ? -9.780 -11.645 15.414 1.00 82.81 100 HIS A CA 1
ATOM 867 C C . HIS A 1 100 ? -10.154 -10.684 14.284 1.00 82.81 100 HIS A C 1
ATOM 869 O O . HIS A 1 100 ? -10.746 -9.650 14.572 1.00 82.81 100 HIS A O 1
ATOM 875 N N . TRP A 1 101 ? -9.858 -11.041 13.032 1.00 89.94 101 TRP A N 1
ATOM 876 C CA . TRP A 1 101 ? -10.283 -10.308 11.848 1.00 89.94 101 TRP A CA 1
ATOM 877 C C . TRP A 1 101 ? -11.628 -10.842 11.377 1.00 89.94 101 TRP A C 1
ATOM 879 O O . TRP A 1 101 ? -11.749 -11.995 10.960 1.00 89.94 101 TRP A O 1
ATOM 889 N N . ARG A 1 102 ? -12.656 -10.004 11.465 1.00 91.69 102 ARG A N 1
ATOM 890 C CA . ARG A 1 102 ? -14.003 -10.339 11.007 1.00 91.69 102 ARG A CA 1
ATOM 891 C C . ARG A 1 102 ? -14.279 -9.599 9.706 1.00 91.69 102 ARG A C 1
ATOM 893 O O . ARG A 1 102 ? -14.203 -8.372 9.719 1.00 91.69 102 ARG A O 1
ATOM 900 N N . PRO A 1 103 ? -14.564 -10.298 8.596 1.00 90.88 103 PRO A N 1
ATOM 901 C CA . PRO A 1 103 ? -14.927 -9.626 7.359 1.00 90.88 103 PRO A CA 1
ATOM 902 C C . PRO A 1 103 ? -16.256 -8.888 7.546 1.00 90.88 103 PRO A C 1
ATOM 904 O O . PRO A 1 103 ? -17.192 -9.418 8.147 1.00 90.88 103 PRO A O 1
ATOM 907 N N . VAL A 1 104 ? -16.340 -7.675 7.013 1.00 88.31 104 VAL A N 1
ATOM 908 C CA . VAL A 1 104 ? -17.566 -6.874 7.005 1.00 88.31 104 VAL A CA 1
ATOM 909 C C . VAL A 1 104 ? -18.234 -7.061 5.644 1.00 88.31 104 VAL A C 1
ATOM 911 O O . VAL A 1 104 ? -17.742 -6.565 4.636 1.00 88.31 104 VAL A O 1
ATOM 914 N N . GLU A 1 105 ? -19.350 -7.798 5.606 1.00 76.62 105 GLU A N 1
ATOM 915 C CA . GLU A 1 105 ? -20.040 -8.207 4.362 1.00 76.62 105 GLU A CA 1
ATOM 916 C C . GLU A 1 105 ? -20.493 -7.039 3.476 1.00 76.62 105 GLU A C 1
ATOM 918 O O . GLU A 1 105 ? -20.628 -7.188 2.261 1.00 76.62 105 GLU A O 1
ATOM 923 N N . ARG A 1 106 ? -20.768 -5.878 4.073 1.00 63.41 106 ARG A N 1
ATOM 924 C CA . ARG A 1 106 ? -21.206 -4.673 3.368 1.00 63.41 106 ARG A CA 1
ATOM 925 C C . ARG A 1 106 ? -20.739 -3.448 4.117 1.00 63.41 106 ARG A C 1
ATOM 927 O O . ARG A 1 106 ? -21.391 -2.994 5.053 1.00 63.41 106 ARG A O 1
ATOM 934 N N . SER A 1 107 ? -19.642 -2.880 3.671 1.00 55.59 107 SER A N 1
ATOM 935 C CA . SER A 1 107 ? -19.262 -1.538 4.066 1.00 55.59 107 SER A CA 1
ATOM 936 C C . SER A 1 107 ? -19.655 -0.569 2.960 1.00 55.59 107 SER A C 1
ATOM 938 O O . SER A 1 107 ? -19.543 -0.811 1.755 1.00 55.59 107 SER A O 1
ATOM 940 N N . TYR A 1 108 ? -20.163 0.567 3.405 1.00 63.81 108 TYR A N 1
ATOM 941 C CA . TYR A 1 108 ? -20.186 1.786 2.628 1.00 63.81 108 TYR A CA 1
ATOM 942 C C . TYR A 1 108 ? -18.807 1.994 1.982 1.00 63.81 108 TYR A C 1
ATOM 944 O O . TYR A 1 108 ? -17.797 1.929 2.689 1.00 63.81 108 TYR A O 1
ATOM 952 N N . ARG A 1 109 ? -18.749 2.251 0.663 1.00 66.56 109 ARG A N 1
ATOM 953 C CA . ARG A 1 109 ? -17.504 2.673 0.005 1.00 66.56 109 ARG A CA 1
ATOM 954 C C . ARG A 1 109 ? -17.076 3.987 0.631 1.00 66.56 109 ARG A C 1
ATOM 956 O O . ARG A 1 109 ? -17.564 5.057 0.271 1.00 66.56 109 ARG A O 1
ATOM 963 N N . ALA A 1 110 ? -16.210 3.876 1.626 1.00 68.50 110 ALA A N 1
ATOM 964 C CA . ALA A 1 110 ? -15.679 5.016 2.328 1.00 68.50 110 ALA A CA 1
ATOM 965 C C . ALA A 1 110 ? -14.992 5.914 1.295 1.00 68.50 110 ALA A C 1
ATOM 967 O O . ALA A 1 110 ? -14.253 5.430 0.436 1.00 68.50 110 ALA A O 1
ATOM 968 N N . HIS A 1 111 ? -15.289 7.212 1.323 1.00 75.62 111 HIS A N 1
ATOM 969 C CA . HIS A 1 111 ? -14.652 8.141 0.401 1.00 75.62 111 HIS A CA 1
ATOM 970 C C . HIS A 1 111 ? -13.240 8.409 0.910 1.00 75.62 111 HIS A C 1
ATOM 972 O O . HIS A 1 111 ? -13.029 9.273 1.760 1.00 75.62 111 HIS A O 1
ATOM 978 N N . ILE A 1 112 ? -12.301 7.590 0.446 1.00 79.62 112 ILE A N 1
ATOM 979 C CA . ILE A 1 112 ? -10.891 7.649 0.811 1.00 79.62 112 ILE A CA 1
ATOM 980 C C . ILE A 1 112 ? -10.225 8.743 -0.041 1.00 79.62 112 ILE A C 1
ATOM 982 O O . ILE A 1 112 ? -10.304 8.673 -1.267 1.00 79.62 112 ILE A O 1
ATOM 986 N N . PRO A 1 113 ? -9.559 9.745 0.564 1.00 78.31 113 PRO A N 1
ATOM 987 C CA . PRO A 1 113 ? -8.908 10.830 -0.177 1.00 78.31 113 PRO A CA 1
ATOM 988 C C . PRO A 1 113 ? -7.549 10.423 -0.783 1.00 78.31 113 PRO A C 1
ATOM 990 O O . PRO A 1 113 ? -6.835 11.267 -1.316 1.00 78.31 113 PRO A O 1
ATOM 993 N N . PHE A 1 114 ? -7.196 9.139 -0.704 1.00 81.19 114 PHE A N 1
ATOM 994 C CA . PHE A 1 114 ? -5.952 8.544 -1.195 1.00 81.19 114 PHE A CA 1
ATOM 995 C C . PHE A 1 114 ? -6.246 7.593 -2.345 1.00 81.19 114 PHE A C 1
ATOM 997 O O . PHE A 1 114 ? -7.326 6.999 -2.417 1.00 81.19 114 PHE A O 1
ATOM 1004 N N . LYS A 1 115 ? -5.267 7.412 -3.229 1.00 87.38 115 LYS A N 1
ATOM 1005 C CA . LYS A 1 115 ? -5.347 6.391 -4.273 1.00 87.38 115 LYS A CA 1
ATOM 1006 C C . LYS A 1 115 ? -4.633 5.130 -3.806 1.00 87.38 115 LYS A C 1
ATOM 1008 O O . LYS A 1 115 ? -3.530 5.198 -3.270 1.00 87.38 115 LYS A O 1
ATOM 1013 N N . TRP A 1 116 ? -5.236 3.972 -4.056 1.00 89.25 116 TRP A N 1
ATOM 1014 C CA . TRP A 1 116 ? -4.526 2.709 -3.890 1.00 89.25 116 TRP A CA 1
ATOM 1015 C C . TRP A 1 116 ? -3.267 2.690 -4.755 1.00 89.25 116 TRP A C 1
ATOM 1017 O O . TRP A 1 116 ? -3.246 3.228 -5.867 1.00 89.25 116 TRP A O 1
ATOM 1027 N N . HIS A 1 117 ? -2.217 2.095 -4.205 1.00 90.06 117 HIS A N 1
ATOM 1028 C CA . HIS A 1 117 ? -0.868 2.040 -4.759 1.00 90.06 117 HIS A CA 1
ATOM 1029 C C . HIS A 1 117 ? -0.199 3.404 -4.975 1.00 90.06 117 HIS A C 1
ATOM 1031 O O . HIS A 1 117 ? 0.807 3.522 -5.678 1.00 90.06 117 HIS A O 1
ATOM 1037 N N . GLU A 1 118 ? -0.733 4.465 -4.369 1.00 87.06 118 GLU A N 1
ATOM 1038 C CA . GLU A 1 118 ? -0.032 5.736 -4.319 1.00 87.06 118 GLU A CA 1
ATOM 1039 C C . GLU A 1 118 ? 1.238 5.584 -3.486 1.00 87.06 118 GLU A C 1
ATOM 1041 O O . GLU A 1 118 ? 1.219 5.019 -2.390 1.00 87.06 118 GLU A O 1
ATOM 1046 N N . ARG A 1 119 ? 2.358 6.077 -4.025 1.00 86.44 119 ARG A N 1
ATOM 1047 C CA . ARG A 1 119 ? 3.642 5.965 -3.341 1.00 86.44 119 ARG A CA 1
ATOM 1048 C C . ARG A 1 119 ? 3.740 6.950 -2.184 1.00 86.44 119 ARG A C 1
ATOM 1050 O O . ARG A 1 119 ? 3.285 8.092 -2.302 1.00 86.44 119 ARG A O 1
ATOM 1057 N N . PHE A 1 120 ? 4.384 6.529 -1.098 1.00 81.62 120 PHE A N 1
ATOM 1058 C CA . PHE A 1 120 ? 4.590 7.365 0.089 1.00 81.62 120 PHE A CA 1
ATOM 1059 C C . PHE A 1 120 ? 5.254 8.712 -0.255 1.00 81.62 120 PHE A C 1
ATOM 1061 O O . PHE A 1 120 ? 4.818 9.761 0.209 1.00 81.62 120 PHE A O 1
ATOM 1068 N N . ASP A 1 121 ? 6.255 8.699 -1.143 1.00 78.31 121 ASP A N 1
ATOM 1069 C CA . ASP A 1 121 ? 7.011 9.885 -1.578 1.00 78.31 121 ASP A CA 1
ATOM 1070 C C . ASP A 1 121 ? 6.201 10.886 -2.421 1.00 78.31 121 ASP A C 1
ATOM 1072 O O . ASP A 1 121 ? 6.613 12.034 -2.586 1.00 78.31 121 ASP A O 1
ATOM 1076 N N . ARG A 1 122 ? 5.048 10.469 -2.957 1.00 70.94 122 ARG A N 1
ATOM 1077 C CA . ARG A 1 122 ? 4.151 11.310 -3.765 1.00 70.94 122 ARG A CA 1
ATOM 1078 C C . ARG A 1 122 ? 3.032 11.953 -2.966 1.00 70.94 122 ARG A C 1
ATOM 1080 O O . ARG A 1 122 ? 2.288 12.755 -3.530 1.00 70.94 122 ARG A O 1
ATOM 1087 N N . HIS A 1 123 ? 2.912 11.624 -1.682 1.00 64.25 123 HIS A N 1
ATOM 1088 C CA . HIS A 1 123 ? 1.880 12.209 -0.849 1.00 64.25 123 HIS A CA 1
ATOM 1089 C C . HIS A 1 123 ? 2.067 13.725 -0.772 1.00 64.25 123 HIS A C 1
ATOM 1091 O O . HIS A 1 123 ? 3.148 14.235 -0.472 1.00 64.25 123 HIS A O 1
ATOM 1097 N N . SER A 1 124 ? 0.982 14.435 -1.091 1.00 52.78 124 SER A N 1
ATOM 1098 C CA . SER A 1 124 ? 0.886 15.890 -1.030 1.00 52.78 124 SER A CA 1
ATOM 1099 C C . SER A 1 124 ? 1.472 16.405 0.285 1.00 52.78 124 SER A C 1
ATOM 1101 O O . SER A 1 124 ? 1.160 15.883 1.357 1.00 52.78 124 SER A O 1
ATOM 1103 N N . VAL A 1 125 ? 2.249 17.489 0.194 1.00 57.25 125 VAL A N 1
ATOM 1104 C CA . VAL A 1 125 ? 2.850 18.288 1.288 1.00 57.25 125 VAL A CA 1
ATOM 1105 C C . VAL A 1 125 ? 1.850 18.627 2.419 1.00 57.25 125 VAL A C 1
ATOM 1107 O O . VAL A 1 125 ? 2.230 19.067 3.500 1.00 57.25 125 VAL A O 1
ATOM 1110 N N . GLN A 1 126 ? 0.559 18.404 2.181 1.00 63.47 126 GLN A N 1
ATOM 1111 C CA . GLN A 1 126 ? -0.571 18.636 3.070 1.00 63.47 126 GLN A CA 1
ATOM 1112 C C . GLN A 1 126 ? -0.841 17.505 4.086 1.00 63.47 126 GLN A C 1
ATOM 1114 O O . GLN A 1 126 ? -1.664 17.683 4.982 1.00 63.47 126 GLN A O 1
ATOM 1119 N N . HIS A 1 127 ? -0.196 16.340 4.005 1.00 70.62 127 HIS A N 1
ATOM 1120 C CA . HIS A 1 127 ? -0.450 15.250 4.957 1.00 70.62 127 HIS A CA 1
ATOM 1121 C C . HIS A 1 127 ? 0.766 14.970 5.833 1.00 70.62 127 HIS A C 1
ATOM 1123 O O . HIS A 1 127 ? 1.874 14.770 5.343 1.00 70.62 127 HIS A O 1
ATOM 1129 N N . HIS A 1 128 ? 0.558 14.945 7.151 1.00 80.25 128 HIS A N 1
ATOM 1130 C CA . HIS A 1 128 ? 1.611 14.575 8.086 1.00 80.25 128 HIS A CA 1
ATOM 1131 C C . HIS A 1 128 ? 1.560 13.072 8.340 1.00 80.25 128 HIS A C 1
ATOM 1133 O O . HIS A 1 128 ? 0.569 12.561 8.865 1.00 80.25 128 HIS A O 1
ATOM 1139 N N . MET A 1 129 ? 2.636 12.395 7.947 1.00 87.75 129 MET A N 1
ATOM 1140 C CA . MET A 1 129 ? 2.816 10.956 8.075 1.00 87.75 129 MET A CA 1
ATOM 1141 C C . MET A 1 129 ? 3.999 10.680 8.998 1.00 87.75 129 MET A C 1
ATOM 1143 O O . MET A 1 129 ? 5.080 11.229 8.789 1.00 87.75 129 MET A O 1
ATOM 1147 N N . ILE A 1 130 ? 3.805 9.833 10.006 1.00 90.94 130 ILE A N 1
ATOM 1148 C CA . ILE A 1 130 ? 4.849 9.439 10.960 1.00 90.94 130 ILE A CA 1
ATOM 1149 C C . ILE A 1 130 ? 5.002 7.924 10.890 1.00 90.94 130 ILE A C 1
ATOM 1151 O O . ILE A 1 130 ? 4.024 7.209 11.094 1.00 90.94 130 ILE A O 1
ATOM 1155 N N . LEU A 1 131 ? 6.207 7.428 10.604 1.00 92.88 131 LEU A N 1
ATOM 1156 C CA . LEU A 1 131 ? 6.481 5.991 10.641 1.00 92.88 131 LEU A CA 1
ATOM 1157 C C . LEU A 1 131 ? 6.236 5.451 12.058 1.00 92.88 131 LEU A C 1
ATOM 1159 O O . LEU A 1 131 ? 6.672 6.053 13.039 1.00 92.88 131 LEU A O 1
ATOM 1163 N N . ILE A 1 132 ? 5.541 4.320 12.165 1.00 94.62 132 ILE A N 1
ATOM 1164 C CA . ILE A 1 132 ? 5.346 3.627 13.439 1.00 94.62 132 ILE A CA 1
ATOM 1165 C C . ILE A 1 132 ? 6.433 2.558 13.575 1.00 94.62 132 ILE A C 1
ATOM 1167 O O . ILE A 1 132 ? 6.303 1.456 13.050 1.00 94.62 132 ILE A O 1
ATOM 1171 N N . GLU A 1 133 ? 7.499 2.886 14.303 1.00 92.62 133 GLU A N 1
ATOM 1172 C CA . GLU A 1 133 ? 8.602 1.970 14.626 1.00 92.62 133 GLU A CA 1
ATOM 1173 C C . GLU A 1 133 ? 8.267 1.135 15.873 1.00 92.62 133 GLU A C 1
ATOM 1175 O O . GLU A 1 133 ? 8.860 1.288 16.939 1.00 92.62 133 GLU A O 1
ATOM 1180 N N . ASN A 1 134 ? 7.249 0.280 15.777 1.00 93.56 134 ASN A N 1
ATOM 1181 C CA . ASN A 1 134 ? 6.805 -0.555 16.891 1.00 93.56 134 ASN A CA 1
ATOM 1182 C C . ASN A 1 134 ? 6.756 -2.031 16.477 1.00 93.56 134 ASN A C 1
ATOM 1184 O O . ASN A 1 134 ? 6.108 -2.398 15.498 1.00 93.56 134 ASN A O 1
ATOM 1188 N N . HIS A 1 135 ? 7.429 -2.882 17.252 1.00 93.56 135 HIS A N 1
ATOM 1189 C CA . HIS A 1 135 ? 7.552 -4.311 16.960 1.00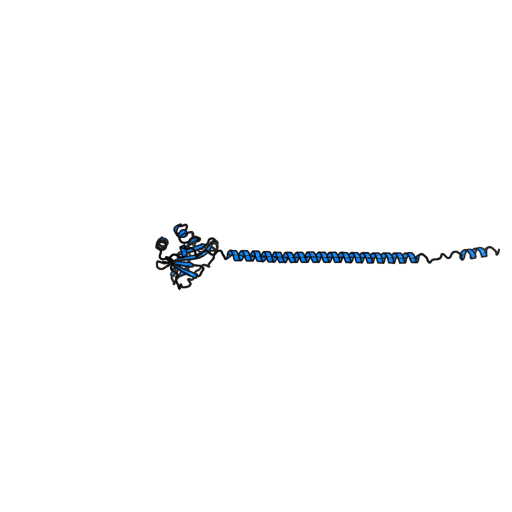 93.56 135 HIS A CA 1
ATOM 1190 C C . HIS A 1 135 ? 6.197 -5.030 16.904 1.00 93.56 135 HIS A C 1
ATOM 1192 O O . HIS A 1 135 ? 5.966 -5.839 16.010 1.00 93.56 135 HIS A O 1
ATOM 1198 N N . GLU A 1 136 ? 5.269 -4.708 17.809 1.00 93.38 136 GLU A N 1
ATOM 1199 C CA . GLU A 1 136 ? 3.950 -5.350 17.850 1.00 93.38 136 GLU A CA 1
ATOM 1200 C C . GLU A 1 136 ? 3.124 -5.035 16.597 1.00 93.38 136 GLU A C 1
ATOM 1202 O O . GLU A 1 136 ? 2.377 -5.886 16.110 1.00 93.38 136 GLU A O 1
ATOM 1207 N N . TRP A 1 137 ? 3.284 -3.835 16.030 1.00 93.50 137 TRP A N 1
ATOM 1208 C CA . TRP A 1 137 ? 2.688 -3.495 14.739 1.00 93.50 137 TRP A CA 1
ATOM 1209 C C . TRP A 1 137 ? 3.267 -4.351 13.605 1.00 93.50 137 TRP A C 1
ATOM 1211 O O . TRP A 1 137 ? 2.500 -4.906 12.817 1.00 93.50 137 TRP A O 1
ATOM 1221 N N . HIS A 1 138 ? 4.588 -4.520 13.544 1.00 91.19 138 HIS A N 1
ATOM 1222 C CA . HIS A 1 138 ? 5.227 -5.362 12.527 1.00 91.19 138 HIS A CA 1
ATOM 1223 C C . HIS A 1 138 ? 4.839 -6.845 12.654 1.00 91.19 138 HIS A C 1
ATOM 1225 O O . HIS A 1 138 ? 4.588 -7.501 11.645 1.00 91.19 138 HIS A O 1
ATOM 1231 N N . ASP A 1 139 ? 4.687 -7.361 13.876 1.00 91.44 139 ASP A N 1
ATOM 1232 C CA . ASP A 1 139 ? 4.260 -8.746 14.124 1.00 91.44 139 ASP A CA 1
ATOM 1233 C C . ASP A 1 139 ? 2.822 -9.041 13.682 1.00 91.44 139 ASP A C 1
ATOM 1235 O O . ASP A 1 139 ? 2.462 -10.196 13.402 1.00 91.44 139 ASP A O 1
ATOM 1239 N N . ARG A 1 140 ? 1.968 -8.013 13.705 1.00 91.31 140 ARG A N 1
ATOM 1240 C CA . ARG A 1 140 ? 0.555 -8.088 13.310 1.00 91.31 140 ARG A CA 1
ATOM 1241 C C . ARG A 1 140 ? 0.376 -7.868 11.812 1.00 91.31 140 ARG A C 1
ATOM 1243 O O . ARG A 1 140 ? -0.528 -8.465 11.230 1.00 91.31 140 ARG A O 1
ATOM 1250 N N . PHE A 1 141 ? 1.245 -7.065 11.202 1.00 92.44 141 PHE A N 1
ATOM 1251 C CA . PHE A 1 141 ? 1.209 -6.719 9.784 1.00 92.44 141 PHE A CA 1
ATOM 1252 C C . PHE A 1 141 ? 2.547 -7.031 9.090 1.00 92.44 141 PHE A C 1
ATOM 1254 O O . PHE A 1 141 ? 3.241 -6.113 8.649 1.00 92.44 141 PHE A O 1
ATOM 1261 N N . PRO A 1 142 ? 2.920 -8.318 8.982 1.00 90.94 142 PRO A N 1
ATOM 1262 C CA . PRO A 1 142 ? 4.200 -8.715 8.404 1.00 90.94 142 PRO A CA 1
ATOM 12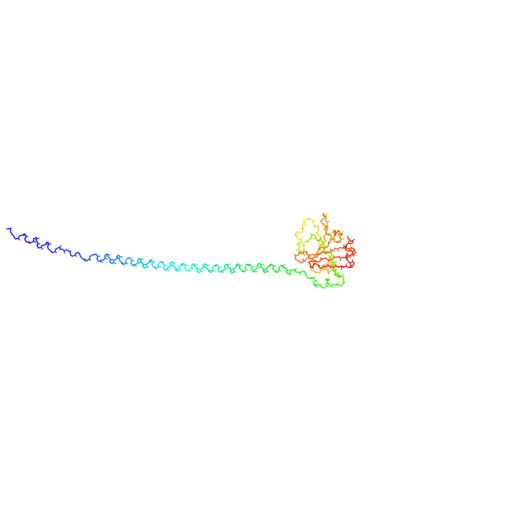63 C C . PRO A 1 142 ? 4.298 -8.330 6.923 1.00 90.94 142 PRO A C 1
ATOM 1265 O O . PRO A 1 142 ? 3.401 -8.620 6.141 1.00 90.94 142 PRO A O 1
ATOM 1268 N N . GLY A 1 143 ? 5.405 -7.696 6.533 1.00 89.94 143 GLY A N 1
ATOM 1269 C CA . GLY A 1 143 ? 5.607 -7.211 5.159 1.00 89.94 143 GLY A CA 1
ATOM 1270 C C . GLY A 1 143 ? 4.914 -5.881 4.851 1.00 89.94 143 GLY A C 1
ATOM 1271 O O . GLY A 1 143 ? 4.940 -5.428 3.709 1.00 89.94 143 GLY A O 1
ATOM 1272 N N . LEU A 1 144 ? 4.312 -5.236 5.858 1.00 94.19 144 LEU A N 1
ATOM 1273 C CA . LEU A 1 144 ? 3.755 -3.894 5.733 1.00 94.19 144 LEU A CA 1
ATOM 1274 C C . LEU A 1 144 ? 4.489 -2.902 6.638 1.00 94.19 144 LEU A C 1
ATOM 1276 O O . LEU A 1 144 ? 4.922 -3.213 7.750 1.00 94.19 144 LEU A O 1
ATOM 1280 N N . ARG A 1 145 ? 4.577 -1.665 6.156 1.00 95.00 145 ARG A N 1
ATOM 1281 C CA . ARG A 1 145 ? 5.110 -0.502 6.862 1.00 95.00 145 ARG A CA 1
ATOM 1282 C C . ARG A 1 145 ? 3.954 0.402 7.302 1.00 95.00 145 ARG A C 1
ATOM 1284 O O . ARG A 1 145 ? 3.331 1.036 6.446 1.00 95.00 145 ARG A O 1
ATOM 1291 N N . PRO A 1 146 ? 3.628 0.451 8.604 1.00 95.81 146 PRO A N 1
ATOM 1292 C CA . PRO A 1 146 ? 2.555 1.289 9.120 1.00 95.81 146 PRO A CA 1
ATOM 1293 C C . PRO A 1 146 ? 3.028 2.731 9.347 1.00 95.81 146 PRO A C 1
ATOM 1295 O O . PRO A 1 146 ? 4.031 2.982 10.012 1.00 95.81 146 PRO A O 1
ATOM 1298 N N . TYR A 1 147 ? 2.256 3.692 8.851 1.00 94.31 147 TYR A N 1
ATOM 1299 C CA . TYR A 1 147 ? 2.465 5.121 9.068 1.00 94.31 147 TYR A CA 1
ATOM 1300 C C . TYR A 1 147 ? 1.225 5.736 9.705 1.00 94.31 147 TYR A C 1
ATOM 1302 O O . TYR A 1 147 ? 0.116 5.590 9.195 1.00 94.31 147 TYR A O 1
ATOM 1310 N N . ARG A 1 148 ? 1.403 6.477 10.796 1.00 92.88 148 ARG A N 1
ATOM 1311 C CA . ARG A 1 148 ? 0.349 7.299 11.388 1.00 92.88 148 ARG A CA 1
ATOM 1312 C C . ARG A 1 148 ? 0.090 8.496 10.483 1.00 92.88 148 ARG A C 1
ATOM 1314 O O . ARG A 1 148 ? 0.959 9.348 10.319 1.00 92.88 148 ARG A O 1
ATOM 1321 N N . TRP A 1 149 ? -1.113 8.565 9.940 1.00 91.19 149 TRP A N 1
ATOM 1322 C CA . TRP A 1 149 ? -1.635 9.707 9.207 1.00 91.19 149 TRP A CA 1
ATOM 1323 C C . TRP A 1 149 ? -2.457 10.604 10.134 1.00 91.19 149 TRP A C 1
ATOM 1325 O O . TRP A 1 149 ? -3.311 10.117 10.882 1.00 91.19 149 TRP A O 1
ATOM 1335 N N . ILE A 1 150 ? -2.207 11.913 10.060 1.00 87.31 150 ILE A N 1
ATOM 1336 C CA . ILE A 1 150 ? -2.909 12.937 10.841 1.00 87.31 150 ILE A CA 1
ATOM 1337 C C . ILE A 1 150 ? -3.481 13.999 9.896 1.00 87.31 150 ILE A C 1
ATOM 1339 O O . ILE A 1 150 ? -2.746 14.652 9.146 1.00 87.31 150 ILE A O 1
ATOM 1343 N N . ASP A 1 151 ? -4.796 14.210 9.966 1.00 84.81 151 ASP A N 1
ATOM 1344 C CA . ASP A 1 151 ? -5.510 15.195 9.149 1.00 84.81 151 ASP A CA 1
ATOM 1345 C C . ASP A 1 151 ? -5.297 16.634 9.654 1.00 84.81 151 ASP A C 1
ATOM 1347 O O . ASP A 1 151 ? -6.082 17.159 10.446 1.00 84.81 151 ASP A O 1
ATOM 1351 N N . ARG A 1 152 ? -4.226 17.295 9.194 1.00 75.12 152 ARG A N 1
ATOM 1352 C CA . ARG A 1 152 ? -3.895 18.673 9.610 1.00 75.12 152 ARG A CA 1
ATOM 1353 C C . ARG A 1 152 ? -4.769 19.761 8.977 1.00 75.12 152 ARG A C 1
ATOM 1355 O O . ARG A 1 152 ? -4.975 20.794 9.606 1.00 75.12 152 ARG A O 1
ATOM 1362 N N . HIS A 1 153 ? -5.255 19.566 7.751 1.00 71.50 153 HIS A N 1
ATOM 1363 C CA . HIS A 1 153 ? -5.884 20.639 6.959 1.00 71.50 153 HIS A CA 1
ATOM 1364 C C . HIS A 1 153 ? -7.387 20.473 6.738 1.00 71.50 153 HIS A C 1
ATOM 1366 O O . HIS A 1 153 ? -7.994 21.294 6.056 1.00 71.50 153 HIS A O 1
ATOM 1372 N N . GLY A 1 154 ? -8.012 19.441 7.307 1.00 70.19 154 GLY A N 1
ATOM 1373 C CA . GLY A 1 154 ? -9.448 19.243 7.128 1.00 70.19 154 GLY A CA 1
ATOM 1374 C C . GLY A 1 154 ? -9.837 18.631 5.797 1.00 70.19 154 GLY A C 1
ATOM 1375 O O . GLY A 1 154 ? -11.025 18.605 5.489 1.00 70.19 154 GLY A O 1
ATOM 1376 N N . ALA A 1 155 ? -8.862 18.111 5.046 1.00 68.69 155 ALA A N 1
ATOM 1377 C CA . ALA A 1 155 ? -9.126 17.350 3.835 1.00 68.69 155 ALA A CA 1
ATOM 1378 C C . ALA A 1 155 ? -9.930 16.084 4.165 1.00 68.69 155 ALA A C 1
ATOM 1380 O O . ALA A 1 155 ? -10.859 15.778 3.431 1.00 68.69 155 ALA A O 1
ATOM 1381 N N . GLY A 1 156 ? -9.633 15.448 5.310 1.00 68.88 156 GLY A N 1
ATOM 1382 C CA . GLY A 1 156 ? -10.460 14.438 5.970 1.00 68.88 156 GLY A CA 1
ATOM 1383 C C . GLY A 1 156 ? -10.744 13.159 5.180 1.00 68.88 156 GLY A C 1
ATOM 1384 O O . GLY A 1 156 ? -11.078 13.158 4.004 1.00 68.88 156 GLY A O 1
ATOM 1385 N N . PHE A 1 157 ? -10.700 12.029 5.872 1.00 83.06 157 PHE A N 1
ATOM 1386 C CA . PHE A 1 157 ? -11.322 10.793 5.407 1.00 83.06 157 PHE A CA 1
ATOM 1387 C C . PHE A 1 157 ? -12.658 10.632 6.145 1.00 83.06 157 PHE A C 1
ATOM 1389 O O . PHE A 1 157 ? -12.726 10.915 7.340 1.00 83.06 157 PHE A O 1
ATOM 1396 N N . TRP A 1 158 ? -13.731 10.221 5.462 1.00 86.75 158 TRP A N 1
ATOM 1397 C CA . TRP A 1 158 ? -15.051 10.042 6.081 1.00 86.75 158 TRP A CA 1
ATOM 1398 C C . TRP A 1 158 ? -15.520 8.591 5.992 1.00 86.75 158 TRP A C 1
ATOM 1400 O O . TRP A 1 158 ? -15.573 7.999 4.912 1.00 86.75 158 TRP A O 1
ATOM 1410 N N . TYR A 1 159 ? -15.934 8.050 7.136 1.00 87.12 159 TYR A N 1
ATOM 1411 C CA . TYR A 1 159 ? -16.490 6.710 7.283 1.00 87.12 159 TYR A CA 1
ATOM 1412 C C . TYR A 1 159 ? -17.816 6.792 8.042 1.00 87.12 159 TYR A C 1
ATOM 1414 O O . TYR A 1 159 ? -17.842 7.290 9.162 1.00 87.12 159 TYR A O 1
ATOM 1422 N N . HIS A 1 160 ? -18.926 6.355 7.436 1.00 85.31 160 HIS A N 1
ATOM 1423 C CA . HIS A 1 160 ? -20.274 6.433 8.032 1.00 85.31 160 HIS A CA 1
ATOM 1424 C C . HIS A 1 160 ? -20.618 7.810 8.636 1.00 85.31 160 HIS A C 1
ATOM 1426 O O . HIS A 1 160 ? -21.034 7.913 9.787 1.00 85.31 160 HIS A O 1
ATOM 1432 N N . ASN A 1 161 ? -20.414 8.884 7.864 1.00 85.19 161 ASN A N 1
ATOM 1433 C CA . ASN A 1 161 ? -20.609 10.275 8.306 1.00 85.19 161 ASN A CA 1
ATOM 1434 C C . ASN A 1 161 ? -19.771 10.689 9.533 1.00 85.19 161 ASN A C 1
ATOM 1436 O O . ASN A 1 161 ? -19.993 11.758 10.094 1.00 85.19 161 ASN A O 1
ATOM 1440 N N . HIS A 1 162 ? -18.771 9.894 9.915 1.00 86.75 162 HIS A N 1
ATOM 1441 C CA . HIS A 1 162 ? -17.754 10.263 10.886 1.00 86.75 162 HIS A CA 1
ATOM 1442 C C . HIS A 1 162 ? -16.458 10.629 10.179 1.00 86.75 162 HIS A C 1
ATOM 1444 O O . HIS A 1 162 ? -15.924 9.865 9.372 1.00 86.75 162 HIS A O 1
ATOM 1450 N N . ARG A 1 163 ? -15.928 11.801 10.523 1.00 88.00 163 ARG A N 1
ATOM 1451 C CA . ARG A 1 163 ? -14.604 12.215 10.078 1.00 88.00 163 ARG A CA 1
ATOM 1452 C C . ARG A 1 163 ? -13.548 11.433 10.844 1.00 88.00 163 ARG A C 1
ATOM 1454 O O . ARG A 1 163 ? -13.469 11.499 12.070 1.00 88.00 163 ARG A O 1
ATOM 1461 N N . VAL A 1 164 ? -12.715 10.729 10.101 1.00 89.31 164 VAL A N 1
ATOM 1462 C CA . VAL A 1 164 ? -11.521 10.063 10.597 1.00 89.31 164 VAL A CA 1
ATOM 1463 C C . VAL A 1 164 ? -10.380 11.071 10.552 1.00 89.31 164 VAL A C 1
ATOM 1465 O O . VAL A 1 164 ? -9.968 11.525 9.487 1.00 89.31 164 VAL A O 1
ATOM 1468 N N . VAL A 1 165 ? -9.899 11.448 11.734 1.00 87.88 165 VAL A N 1
ATOM 1469 C CA . VAL A 1 165 ? -8.817 12.434 11.909 1.00 87.88 165 VAL A CA 1
ATOM 1470 C C . VAL A 1 165 ? -7.449 11.787 12.128 1.00 87.88 165 VAL A C 1
ATOM 1472 O O . VAL A 1 165 ? -6.423 12.433 11.929 1.00 87.88 165 VAL A O 1
ATOM 1475 N N . ASN A 1 166 ? -7.446 10.511 12.520 1.00 88.88 166 ASN A N 1
ATOM 1476 C CA . ASN A 1 166 ? -6.262 9.693 12.746 1.00 88.88 166 ASN A CA 1
ATOM 1477 C C . ASN A 1 166 ? -6.474 8.337 12.076 1.00 88.88 166 ASN A C 1
ATOM 1479 O O . ASN A 1 166 ? -7.461 7.656 12.361 1.00 88.88 166 ASN A O 1
ATOM 1483 N N . ALA A 1 167 ? -5.539 7.939 11.223 1.00 92.56 167 ALA A N 1
ATOM 1484 C CA . ALA A 1 167 ? -5.537 6.627 10.591 1.00 92.56 167 ALA A CA 1
ATOM 1485 C C . ALA A 1 167 ? -4.111 6.077 10.525 1.00 92.56 167 ALA A C 1
ATOM 1487 O O . ALA A 1 167 ? -3.135 6.807 10.689 1.00 92.56 167 ALA A O 1
ATOM 1488 N N . ILE A 1 168 ? -3.999 4.781 10.288 1.00 94.38 168 ILE A N 1
ATOM 1489 C CA . ILE A 1 168 ? -2.764 4.077 9.986 1.00 94.38 168 ILE A CA 1
ATOM 1490 C C . ILE A 1 168 ? -2.799 3.717 8.509 1.00 94.38 168 ILE A C 1
ATOM 1492 O O . ILE A 1 168 ? -3.690 3.007 8.060 1.00 94.38 168 ILE A O 1
ATOM 1496 N N . MET A 1 169 ? -1.836 4.207 7.752 1.00 94.31 169 MET A N 1
ATOM 1497 C CA . MET A 1 169 ? -1.646 3.856 6.352 1.00 94.31 169 MET A CA 1
ATOM 1498 C C . MET A 1 169 ? -0.616 2.737 6.280 1.00 94.31 169 MET A C 1
ATOM 1500 O O . MET A 1 169 ? 0.464 2.864 6.855 1.00 94.31 169 MET A O 1
ATOM 1504 N N . PHE A 1 170 ? -0.932 1.655 5.582 1.00 95.62 170 PHE A N 1
ATOM 1505 C CA . PHE A 1 170 ? -0.027 0.528 5.409 1.00 95.62 170 PHE A CA 1
ATOM 1506 C C . PHE A 1 170 ? 0.545 0.535 4.005 1.00 95.62 170 PHE A C 1
ATOM 1508 O O . PHE A 1 170 ? -0.198 0.483 3.022 1.00 95.62 170 PHE A O 1
ATOM 1515 N N . TYR A 1 171 ? 1.869 0.567 3.941 1.00 94.56 171 TYR A N 1
ATOM 1516 C CA . TYR A 1 171 ? 2.621 0.508 2.701 1.00 94.56 171 TYR A CA 1
ATOM 1517 C C . TYR A 1 171 ? 3.286 -0.852 2.544 1.00 94.56 171 TYR A C 1
ATOM 1519 O O . TYR A 1 171 ? 3.772 -1.408 3.526 1.00 94.56 171 TYR A O 1
ATOM 1527 N N . ASN A 1 172 ? 3.317 -1.385 1.329 1.00 93.19 172 ASN A N 1
ATOM 1528 C CA . ASN A 1 172 ? 4.075 -2.599 1.026 1.00 93.19 172 ASN A CA 1
ATOM 1529 C C . ASN A 1 172 ? 5.585 -2.307 0.913 1.00 93.19 172 ASN A C 1
ATOM 1531 O O . ASN A 1 172 ? 6.041 -1.174 1.094 1.00 93.19 172 ASN A O 1
ATOM 1535 N N . ASP A 1 173 ? 6.368 -3.325 0.555 1.00 90.19 173 ASP A N 1
ATOM 1536 C CA . ASP A 1 173 ? 7.816 -3.183 0.384 1.00 90.19 173 ASP A CA 1
ATOM 1537 C C . ASP A 1 173 ? 8.227 -2.217 -0.739 1.00 90.19 173 ASP A C 1
ATOM 1539 O O . ASP A 1 173 ? 9.327 -1.659 -0.691 1.00 90.19 173 ASP A O 1
ATOM 1543 N N . TYR A 1 174 ? 7.326 -1.936 -1.683 1.00 89.31 174 TYR A N 1
ATOM 1544 C CA . TYR A 1 174 ? 7.519 -1.012 -2.805 1.00 89.31 174 TYR A CA 1
ATOM 1545 C C . TYR A 1 174 ? 7.125 0.445 -2.500 1.00 89.31 174 TYR A C 1
ATOM 1547 O O . TYR A 1 174 ? 7.131 1.284 -3.406 1.00 89.31 174 TYR A O 1
ATOM 1555 N N . ASP A 1 175 ? 6.828 0.762 -1.234 1.00 89.81 175 ASP A N 1
ATOM 1556 C CA . ASP A 1 175 ? 6.308 2.061 -0.788 1.00 89.81 175 ASP A CA 1
ATOM 1557 C C . ASP A 1 175 ? 4.937 2.402 -1.375 1.00 89.81 175 ASP A C 1
ATOM 1559 O O . ASP A 1 175 ? 4.621 3.580 -1.522 1.00 89.81 175 ASP A O 1
ATOM 1563 N N . GLU A 1 176 ? 4.104 1.416 -1.694 1.00 91.75 176 GLU A N 1
ATOM 1564 C CA . GLU A 1 176 ? 2.759 1.628 -2.239 1.00 91.75 176 GLU A CA 1
ATOM 1565 C C . GLU A 1 176 ? 1.688 1.463 -1.157 1.00 91.75 176 GLU A C 1
ATOM 1567 O O . GLU A 1 176 ? 1.745 0.512 -0.377 1.00 91.75 176 GLU A O 1
ATOM 1572 N N . LEU A 1 177 ? 0.716 2.383 -1.101 1.00 92.75 177 LEU A N 1
ATOM 1573 C CA . LEU A 1 177 ? -0.408 2.313 -0.165 1.00 92.75 177 LEU A CA 1
ATOM 1574 C C . LEU A 1 177 ? -1.328 1.144 -0.519 1.00 92.75 177 LEU A C 1
ATOM 1576 O O . LEU A 1 177 ? -1.932 1.133 -1.591 1.00 92.75 177 LEU A O 1
ATOM 1580 N N . VAL A 1 178 ? -1.487 0.203 0.405 1.00 94.44 178 VAL A N 1
ATOM 1581 C CA . VAL A 1 178 ? -2.235 -1.042 0.153 1.00 94.44 178 VAL A CA 1
ATOM 1582 C C . VAL A 1 178 ? -3.340 -1.296 1.168 1.00 94.44 178 VAL A C 1
ATOM 1584 O O . VAL A 1 178 ? -4.232 -2.102 0.931 1.00 94.44 178 VAL A O 1
ATOM 1587 N N . SER A 1 179 ? -3.319 -0.599 2.304 1.00 94.50 179 SER A N 1
ATOM 1588 C CA . SER A 1 179 ? -4.394 -0.689 3.286 1.00 94.50 179 SER A CA 1
ATOM 1589 C C . SER A 1 179 ? -4.450 0.546 4.178 1.00 94.50 179 SER A C 1
ATOM 1591 O O . SER A 1 179 ? -3.453 1.237 4.383 1.00 94.50 179 SER A O 1
ATOM 1593 N N . ILE A 1 180 ? -5.622 0.798 4.753 1.00 94.50 180 ILE A N 1
ATOM 1594 C CA . ILE A 1 180 ? -5.889 1.886 5.694 1.00 94.50 180 ILE A CA 1
ATOM 1595 C C . ILE A 1 180 ? -6.584 1.311 6.921 1.00 94.50 180 ILE A C 1
ATOM 1597 O O . ILE A 1 180 ? -7.599 0.634 6.808 1.00 94.50 180 ILE A O 1
ATOM 1601 N N . GLY A 1 181 ? -6.039 1.588 8.097 1.00 94.31 181 GLY A N 1
ATOM 1602 C CA . GLY A 1 181 ? -6.585 1.205 9.389 1.00 94.31 181 GLY A CA 1
ATOM 1603 C C . GLY A 1 181 ? -7.033 2.416 10.198 1.00 94.31 181 GLY A C 1
ATOM 1604 O O . GLY A 1 181 ? -6.334 3.420 10.231 1.00 94.31 181 GLY A O 1
ATOM 1605 N N . PHE A 1 182 ? -8.166 2.365 10.881 1.00 93.75 182 PHE A N 1
ATOM 1606 C CA . PHE A 1 182 ? -8.607 3.450 11.764 1.00 93.75 182 PHE A CA 1
ATOM 1607 C C . PHE A 1 182 ? -9.566 2.931 12.826 1.00 93.75 182 PHE A C 1
ATOM 1609 O O . PHE A 1 182 ? -10.134 1.852 12.699 1.00 93.75 182 PHE A O 1
ATOM 1616 N N . PHE A 1 183 ? -9.750 3.704 13.890 1.00 92.62 183 PHE A N 1
ATOM 1617 C CA . PHE A 1 183 ? -10.642 3.329 14.978 1.00 92.62 183 PHE A CA 1
ATOM 1618 C C . PHE A 1 183 ? -12.028 3.954 14.789 1.00 92.62 183 PHE A C 1
ATOM 1620 O O . PHE A 1 183 ? -12.148 5.159 14.559 1.00 92.62 183 PHE A O 1
ATOM 1627 N N . HIS A 1 184 ? -13.079 3.145 14.900 1.00 90.75 184 HIS A N 1
ATOM 1628 C CA . HIS A 1 184 ? -14.468 3.584 14.810 1.00 90.75 184 HIS A CA 1
ATOM 1629 C C . HIS A 1 184 ? -15.333 2.788 15.793 1.00 90.75 184 HIS A C 1
ATOM 1631 O O . HIS A 1 184 ? -15.299 1.562 15.798 1.00 90.75 184 HIS A O 1
ATOM 1637 N N . ASN A 1 185 ? -16.100 3.484 16.640 1.00 89.81 185 ASN A N 1
ATOM 1638 C CA . ASN A 1 185 ? -17.018 2.886 17.622 1.00 89.81 185 ASN A CA 1
ATOM 1639 C C . ASN A 1 185 ? -16.405 1.772 18.494 1.00 89.81 185 ASN A C 1
ATOM 1641 O O . ASN A 1 185 ? -17.053 0.767 18.773 1.00 89.81 185 ASN A O 1
ATOM 1645 N N . GLY A 1 186 ? -15.155 1.937 18.937 1.00 90.50 186 GLY A N 1
ATOM 1646 C CA . GLY A 1 186 ? -14.500 0.936 19.786 1.00 90.50 186 GLY A CA 1
ATOM 1647 C C . GLY A 1 186 ? -13.829 -0.213 19.026 1.00 90.50 186 GLY A C 1
ATOM 1648 O O . GLY A 1 186 ? -13.304 -1.121 19.666 1.00 90.50 186 GLY A O 1
ATOM 1649 N N . VAL A 1 187 ? -13.838 -0.192 17.691 1.00 93.19 187 VAL A N 1
ATOM 1650 C CA . VAL A 1 187 ? -13.325 -1.271 16.838 1.00 93.19 187 VAL A CA 1
ATOM 1651 C C . VAL A 1 187 ? -12.282 -0.721 15.873 1.00 93.19 187 VAL A C 1
ATOM 1653 O O . VAL A 1 187 ? -12.418 0.390 15.356 1.00 93.19 187 VAL A O 1
ATOM 1656 N N . PHE A 1 188 ? -11.229 -1.494 15.619 1.00 94.44 188 PHE A N 1
ATOM 1657 C CA . PHE A 1 188 ? -10.274 -1.178 14.566 1.00 94.44 188 PHE A CA 1
ATOM 1658 C C . PHE A 1 188 ? -10.803 -1.683 13.224 1.00 94.44 188 PHE A C 1
ATOM 1660 O O . PHE A 1 188 ? -11.025 -2.880 13.050 1.00 94.44 188 PHE A O 1
ATOM 1667 N N . ILE A 1 189 ? -11.004 -0.765 12.287 1.00 93.75 189 ILE A N 1
ATOM 1668 C CA . ILE A 1 189 ? -11.428 -1.038 10.918 1.00 93.75 189 ILE A CA 1
ATOM 1669 C C . ILE A 1 189 ? -10.191 -1.049 10.029 1.00 93.75 189 ILE A C 1
ATOM 1671 O O . ILE A 1 189 ? -9.409 -0.103 10.071 1.00 93.75 189 ILE A O 1
ATOM 1675 N N . LEU A 1 190 ? -10.038 -2.083 9.207 1.00 94.19 190 LEU A N 1
ATOM 1676 C CA . LEU A 1 190 ? -9.011 -2.199 8.175 1.00 94.19 190 LEU A CA 1
ATOM 1677 C C . LEU A 1 190 ? -9.683 -2.280 6.801 1.00 94.19 190 LEU A C 1
ATOM 1679 O O . LEU A 1 190 ? -10.502 -3.167 6.566 1.00 94.19 190 LEU A O 1
ATOM 1683 N N . ILE A 1 191 ? -9.329 -1.368 5.902 1.00 92.69 191 ILE A N 1
ATOM 1684 C CA . ILE A 1 191 ? -9.768 -1.338 4.504 1.00 92.69 191 ILE A CA 1
ATOM 1685 C C . ILE A 1 191 ? -8.567 -1.647 3.625 1.00 92.69 191 ILE A C 1
ATOM 1687 O O . ILE A 1 191 ? -7.545 -0.975 3.754 1.00 92.69 191 ILE A O 1
ATOM 1691 N N . ARG A 1 192 ? -8.699 -2.613 2.720 1.00 92.50 192 ARG A N 1
ATOM 1692 C CA . ARG A 1 192 ? -7.630 -3.029 1.807 1.00 92.50 192 ARG A CA 1
ATOM 1693 C C . ARG A 1 192 ? -7.857 -2.524 0.385 1.00 92.50 192 ARG A C 1
ATOM 1695 O O . ARG A 1 192 ? -8.959 -2.119 0.020 1.00 92.50 192 ARG A O 1
ATOM 1702 N N . ASP A 1 193 ? -6.803 -2.599 -0.413 1.00 91.56 193 ASP A N 1
ATOM 1703 C CA . ASP A 1 193 ? -6.788 -2.284 -1.841 1.00 91.56 193 ASP A CA 1
ATOM 1704 C C . ASP A 1 193 ? -7.662 -3.204 -2.707 1.00 91.56 193 ASP A C 1
ATOM 1706 O O . ASP A 1 193 ? -8.074 -2.811 -3.796 1.00 91.56 193 ASP A O 1
ATOM 1710 N N . ASP A 1 194 ? -7.989 -4.399 -2.216 1.00 89.38 194 ASP A N 1
ATOM 1711 C CA . ASP A 1 194 ? -8.885 -5.356 -2.871 1.00 89.38 194 ASP A CA 1
ATOM 1712 C C . ASP A 1 194 ? -10.357 -5.220 -2.446 1.00 89.38 194 ASP A C 1
ATOM 1714 O O . ASP A 1 194 ? -11.131 -6.175 -2.532 1.00 89.38 194 ASP A O 1
ATOM 1718 N N . ASP A 1 195 ? -10.740 -4.030 -1.974 1.00 84.12 195 ASP A N 1
ATOM 1719 C CA . ASP A 1 195 ? -12.089 -3.679 -1.515 1.00 84.12 195 ASP A CA 1
ATOM 1720 C C . ASP A 1 195 ? -12.613 -4.565 -0.359 1.00 84.12 195 ASP A C 1
ATOM 1722 O O . ASP A 1 195 ? -13.807 -4.544 -0.050 1.00 84.12 195 ASP A O 1
ATOM 1726 N N . CYS A 1 196 ? -11.749 -5.330 0.320 1.00 87.88 196 CYS A N 1
ATOM 1727 C CA . CYS A 1 196 ? -12.129 -6.097 1.505 1.00 87.88 196 CYS A CA 1
ATOM 1728 C C . CYS A 1 196 ? -12.011 -5.250 2.781 1.00 87.88 196 CYS A C 1
ATOM 1730 O O . CYS A 1 196 ? -11.069 -4.473 2.964 1.00 87.88 196 CYS A O 1
ATOM 1732 N N . TYR A 1 197 ? -12.964 -5.445 3.694 1.00 91.25 197 TYR A N 1
ATOM 1733 C CA . TYR A 1 197 ? -13.084 -4.701 4.946 1.00 91.25 197 TYR A CA 1
ATOM 1734 C C . TYR A 1 197 ? -13.068 -5.661 6.121 1.00 91.25 197 TYR A C 1
ATOM 1736 O O . TYR A 1 197 ? -13.785 -6.664 6.111 1.00 91.25 197 TYR A O 1
ATOM 1744 N N . TYR A 1 198 ? -12.293 -5.327 7.148 1.00 92.88 198 TYR A N 1
ATOM 1745 C CA . TYR A 1 198 ? -12.179 -6.149 8.339 1.00 92.88 198 TYR A CA 1
ATOM 1746 C C . TYR A 1 198 ? -12.316 -5.333 9.612 1.00 92.88 198 TYR A C 1
ATOM 1748 O O . TYR A 1 198 ? -11.798 -4.225 9.728 1.00 92.88 198 TYR A O 1
ATOM 1756 N N . GLU A 1 199 ? -12.971 -5.936 10.589 1.00 93.75 199 GLU A N 1
ATOM 1757 C CA . GLU A 1 199 ? -13.068 -5.449 11.955 1.00 93.75 199 GLU A CA 1
ATOM 1758 C C . GLU A 1 199 ? -12.150 -6.256 12.865 1.00 93.75 199 GLU A C 1
ATOM 1760 O O . GLU A 1 199 ? -12.052 -7.481 12.745 1.00 93.75 199 GLU A O 1
ATOM 1765 N N . ASN A 1 200 ? -11.496 -5.565 13.795 1.00 93.62 200 ASN A N 1
ATOM 1766 C CA . ASN A 1 200 ? -10.685 -6.172 14.833 1.00 93.62 200 ASN A CA 1
ATOM 1767 C C . ASN A 1 200 ? -10.996 -5.557 16.203 1.00 93.62 200 ASN A C 1
ATOM 1769 O O . ASN A 1 200 ? -10.944 -4.340 16.390 1.00 93.62 200 ASN A O 1
ATOM 1773 N N . HIS A 1 201 ? -11.315 -6.428 17.160 1.00 92.06 201 HIS A N 1
ATOM 1774 C CA . HIS A 1 201 ? -11.678 -6.077 18.537 1.00 92.06 201 HIS A CA 1
ATOM 1775 C C . HIS A 1 201 ? -10.537 -6.323 19.541 1.00 92.06 201 HIS A C 1
ATOM 1777 O O . HIS A 1 201 ? -10.779 -6.377 20.745 1.00 92.06 201 HIS A O 1
ATOM 1783 N N . ASP A 1 202 ? -9.308 -6.541 19.070 1.00 91.00 202 ASP A N 1
ATOM 1784 C CA . ASP A 1 202 ? -8.141 -6.711 19.933 1.00 91.00 202 ASP A CA 1
ATOM 1785 C C . ASP A 1 202 ? -7.880 -5.438 20.758 1.00 91.00 202 ASP A C 1
ATOM 1787 O O . ASP A 1 202 ? -7.889 -4.313 20.243 1.00 91.00 202 ASP A O 1
ATOM 1791 N N . THR A 1 203 ? -7.627 -5.625 22.055 1.00 90.44 203 THR A N 1
ATOM 1792 C CA . THR A 1 203 ? -7.379 -4.539 23.006 1.00 90.44 203 THR A CA 1
ATOM 1793 C C . THR A 1 203 ? -6.122 -3.741 22.666 1.00 90.44 203 THR A C 1
ATOM 1795 O O . THR A 1 203 ? -6.069 -2.553 22.985 1.00 90.44 203 THR A O 1
ATOM 1798 N N . PHE A 1 204 ? -5.159 -4.334 21.955 1.00 91.62 204 PHE A N 1
ATOM 1799 C CA . PHE A 1 204 ? -3.979 -3.645 21.430 1.00 91.62 204 PHE A CA 1
ATOM 1800 C C . PHE A 1 204 ? -4.339 -2.343 20.705 1.00 91.62 204 PHE A C 1
ATOM 1802 O O . PHE A 1 204 ? -3.796 -1.283 21.017 1.00 91.62 204 PHE A O 1
ATOM 1809 N N . PHE A 1 205 ? -5.306 -2.395 19.781 1.00 90.12 205 PHE A N 1
ATOM 1810 C CA . PHE A 1 205 ? -5.687 -1.217 19.003 1.00 90.12 205 PHE A CA 1
ATOM 1811 C C . PHE A 1 205 ? -6.376 -0.166 19.871 1.00 90.12 205 PHE A C 1
ATOM 1813 O O . PHE A 1 205 ? -6.119 1.025 19.708 1.00 90.12 205 PHE A O 1
ATOM 1820 N N . SER A 1 206 ? -7.208 -0.595 20.826 1.00 86.50 206 SER A N 1
ATOM 1821 C CA . SER A 1 206 ? -7.859 0.333 21.756 1.00 86.50 206 SER A CA 1
ATOM 1822 C C . SER A 1 206 ? -6.850 1.078 22.638 1.00 86.50 206 SER A C 1
ATOM 1824 O O . SER A 1 206 ? -6.976 2.287 22.813 1.00 86.50 206 SER A O 1
ATOM 1826 N N . LEU A 1 207 ? -5.806 0.393 23.119 1.00 87.94 207 LEU A N 1
ATOM 1827 C CA . LEU A 1 207 ? -4.740 1.005 23.914 1.00 87.94 207 LEU A CA 1
ATOM 1828 C C . LEU A 1 207 ? -3.915 1.988 23.075 1.00 87.94 207 LEU A C 1
ATOM 1830 O O . LEU A 1 207 ? -3.696 3.123 23.500 1.00 87.94 207 LEU A O 1
ATOM 1834 N N . TRP A 1 208 ? -3.533 1.592 21.859 1.00 86.31 208 TRP A N 1
ATOM 1835 C CA . TRP A 1 208 ? -2.690 2.407 20.981 1.00 86.31 208 TRP A CA 1
ATOM 1836 C C . TRP A 1 208 ? -3.356 3.711 20.528 1.00 86.31 208 TRP A C 1
ATOM 1838 O O . TRP A 1 208 ? -2.699 4.737 20.404 1.00 86.31 208 TRP A O 1
ATOM 1848 N N . PHE A 1 209 ? -4.666 3.694 20.278 1.00 83.19 209 PHE A N 1
ATOM 1849 C CA . PHE A 1 209 ? -5.401 4.905 19.890 1.00 83.19 209 PHE A CA 1
ATOM 1850 C C . PHE A 1 209 ? -5.820 5.778 21.079 1.00 83.19 209 PHE A C 1
ATOM 1852 O O . PHE A 1 209 ? -6.264 6.906 20.869 1.00 83.19 209 PHE A O 1
ATOM 1859 N N . SER A 1 210 ? -5.686 5.275 22.309 1.00 80.75 210 SER A N 1
ATOM 1860 C CA . SER A 1 210 ? -5.930 6.051 23.530 1.00 80.75 210 SER A CA 1
ATOM 1861 C C . SER A 1 210 ? -4.706 6.838 24.018 1.00 80.75 210 SER A C 1
ATOM 1863 O O . SER A 1 210 ? -4.839 7.642 24.939 1.00 80.75 210 SER A O 1
ATOM 1865 N N . THR A 1 211 ? -3.539 6.606 23.403 1.00 67.19 211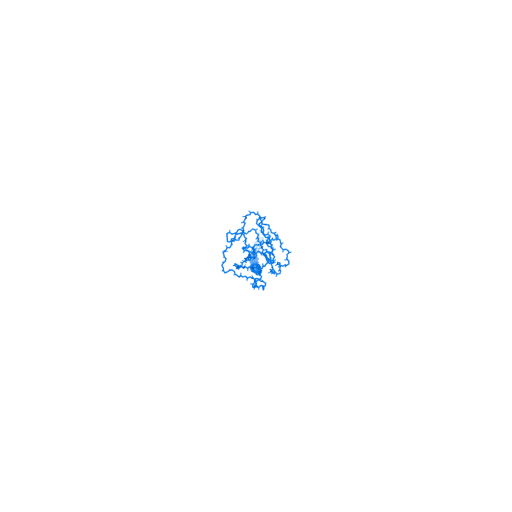 THR A N 1
ATOM 1866 C CA . THR A 1 211 ? -2.257 7.270 23.695 1.00 67.19 211 THR A CA 1
ATOM 1867 C C . THR A 1 211 ? -1.958 8.405 22.716 1.00 67.19 211 THR A C 1
ATOM 1869 O O . THR A 1 211 ? -1.465 9.447 23.199 1.00 67.19 211 THR A O 1
#

Sequence (211 aa):
MKRIIILCLVMFVLSIPSVTKAENNINYRQHANLQDNYNLAEQARGQQERDKQQRERVERDKQQRERVERDRHEQRHHQRVDRRRDGHHDWSHPKYNQKHWRPVERSYRAHIPFKWHERFDRHSVQHHMILIENHEWHDRFPGLRPYRWIDRHGAGFWYHNHRVVNAIMFYNDYDELVSIGFFHNGVFILIRDDDCYYENHDTFFSLWFST

Secondary structure (DSSP, 8-state):
--SSHHHHHHTSSS------SSHHHHHHHHHHHHHHHHHHHHHHHHHHHHHHHHHHHHHHHHHHHHHHHHHHHHHHHHHHHHTTT-----TTSTTTTSTTEEE-S-----B-SS-TT-BGGGS-TT-EEEE---HHHHHHSTT-EEEEEE-SSS--EEETTEEE-EEEEEE-TTSBEEEEEEEETTEEEEEETTS-EEEE--HHHHHHHT-